Protein AF-A0A9E5A8A1-F1 (afdb_monomer)

Secondary structure (DSSP, 8-state):
-HHHHHHHHHHHHHHHHHHHHHHTSSEEEEEE--SS-SSBSSSSTT-HHHHHHHHHHHTTT-SEEEEEEE--SS----EEETTEEEEEEEEEESSS---SSGGG--HHHHHHHHHH-PPTTSEEEEETTEEESSHHHHHHHHHHHHHHTT--SPEEEEE----SSS-TTT---TTHHHHHHHHHHHH-HHHHHHHHHHHHHHHHHH-TTHHHHHHHHHHHHHHHHTTTTBGGGGGT---HHHHHHHHGGG--

Solvent-accessible surface area (backbone atoms only — not comparable to full-atom values): 13590 Å² total; per-residue (Å²): 108,72,67,56,53,52,53,52,51,52,52,51,48,54,51,51,52,28,49,58,56,44,77,74,37,71,48,38,77,53,21,33,59,44,50,48,59,85,39,36,74,32,78,41,75,87,27,73,61,30,50,52,49,37,50,59,18,53,80,68,72,28,29,26,31,38,42,27,31,49,59,70,94,70,47,37,64,52,47,72,35,97,80,25,36,40,41,32,36,20,38,42,54,77,85,52,88,70,63,62,39,76,90,67,51,56,62,69,58,54,48,47,33,70,76,72,43,78,61,88,79,38,47,34,32,30,38,64,65,44,78,28,70,43,70,68,58,43,50,49,53,52,50,49,54,33,50,77,58,62,44,61,78,44,40,37,32,32,18,40,9,43,32,72,44,78,59,44,90,80,44,65,30,50,2,45,66,58,46,47,46,50,33,30,74,76,62,33,64,69,33,20,52,54,47,48,58,51,5,70,49,33,24,80,77,71,33,90,54,39,68,59,43,71,74,38,41,72,59,40,27,53,31,49,78,70,43,68,34,28,63,79,35,58,84,79,49,84,56,69,62,62,55,52,55,62,60,62,74,75,73,128

Foldseek 3Di:
DVVVVVVVVVVCVLVVLLCVLQQQFQADQQAAQDLAAQFVVQCDAPHQSVVLQVVVCVVVVWQEAEEEFADDPDQAEWDDHPRHTYWGKHKYFPPADQDLDPVRDPVVVVVCCLVPNDDQQRIWMGTNNDIHRGPVVVVVVVVVVSVVSPTDGHHYYYYHQHHLDDQSLPGRHGRLNVQLRVCCVGRNNSSSVVSHVVSSCNCVVRPPCRVVCNVCVVVSSVCVVVCVSYPVVVVPDPDPVVVVVVVVVPDD

Structure (mmCIF, N/CA/C/O backbone):
data_AF-A0A9E5A8A1-F1
#
_entry.id   AF-A0A9E5A8A1-F1
#
loop_
_atom_site.group_PDB
_atom_site.id
_atom_site.type_symbol
_atom_site.label_atom_id
_atom_site.label_alt_id
_atom_site.label_comp_id
_atom_site.label_asym_id
_atom_site.label_entity_id
_atom_site.label_seq_id
_atom_site.pdbx_PDB_ins_code
_atom_site.Cartn_x
_atom_site.Cartn_y
_atom_site.Cartn_z
_atom_site.occupancy
_atom_site.B_iso_or_equiv
_atom_site.auth_seq_id
_atom_site.auth_comp_id
_atom_site.auth_asym_id
_atom_site.auth_atom_id
_atom_site.pdbx_PDB_model_num
ATOM 1 N N . MET A 1 1 ? -28.893 23.335 11.548 1.00 73.94 1 MET A N 1
ATOM 2 C CA . MET A 1 1 ? -28.041 23.181 12.753 1.00 73.94 1 MET A CA 1
ATOM 3 C C . MET A 1 1 ? -28.156 21.800 13.404 1.00 73.94 1 MET A C 1
ATOM 5 O O . MET A 1 1 ? -27.146 21.121 13.447 1.00 73.94 1 MET A O 1
ATOM 9 N N . LYS A 1 2 ? -29.340 21.327 13.837 1.00 84.94 2 LYS A N 1
ATOM 10 C CA . LYS A 1 2 ? -29.493 19.982 14.450 1.00 84.94 2 LYS A CA 1
ATOM 11 C C . LYS A 1 2 ? -29.025 18.830 13.547 1.00 84.94 2 LYS A C 1
ATOM 13 O O . LYS A 1 2 ? -28.250 17.996 13.986 1.00 84.94 2 LYS A O 1
ATOM 18 N N . TRP A 1 3 ? -29.425 18.840 12.275 1.00 93.12 3 TRP A N 1
ATOM 19 C CA . TRP A 1 3 ? -29.003 17.827 11.300 1.00 93.12 3 TRP A CA 1
ATOM 20 C C . TRP A 1 3 ? -27.496 17.826 11.042 1.00 93.12 3 TRP A C 1
ATOM 22 O O . TRP A 1 3 ? -26.903 16.761 10.995 1.00 93.12 3 TRP A O 1
ATOM 32 N N . LEU A 1 4 ? -26.867 19.005 10.981 1.00 94.06 4 LEU A N 1
ATOM 33 C CA . LEU A 1 4 ? -25.412 19.118 10.857 1.00 94.06 4 LEU A CA 1
ATOM 34 C C . LEU A 1 4 ? -24.698 18.460 12.046 1.00 94.06 4 LEU A C 1
ATOM 36 O O . LEU A 1 4 ? -23.769 17.692 11.841 1.00 94.06 4 LEU A O 1
ATOM 40 N N . LEU A 1 5 ? -25.157 18.716 13.276 1.00 95.31 5 LEU A N 1
ATOM 41 C CA . LEU A 1 5 ? -24.579 18.100 14.475 1.00 95.31 5 LEU A CA 1
ATOM 42 C C . LEU A 1 5 ? -24.764 16.579 14.492 1.00 95.31 5 LEU A C 1
ATOM 44 O O . LEU A 1 5 ? -23.840 15.866 14.861 1.00 95.31 5 LEU A O 1
ATOM 48 N N . ILE A 1 6 ? -25.927 16.082 14.058 1.00 95.69 6 ILE A N 1
ATOM 49 C CA . ILE A 1 6 ? -26.182 14.639 13.936 1.00 95.69 6 ILE A CA 1
ATOM 50 C C . ILE A 1 6 ? -25.230 14.018 12.907 1.00 95.69 6 ILE A C 1
ATOM 52 O O . ILE A 1 6 ? -24.580 13.021 13.205 1.00 95.69 6 ILE A O 1
ATOM 56 N N .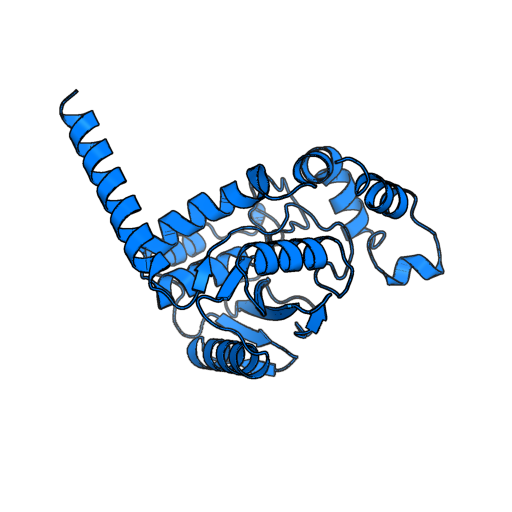 THR A 1 7 ? -25.097 14.625 11.725 1.00 95.69 7 THR A N 1
ATOM 57 C CA . THR A 1 7 ? -24.180 14.149 10.682 1.00 95.69 7 THR A CA 1
ATOM 58 C C . THR A 1 7 ? -22.731 14.144 11.164 1.00 95.69 7 THR A C 1
ATOM 60 O O . THR A 1 7 ? -22.047 13.138 11.007 1.00 95.69 7 THR A O 1
ATOM 63 N N . LEU A 1 8 ? -22.270 15.224 11.801 1.00 96.00 8 LEU A N 1
ATOM 64 C CA . LEU A 1 8 ? -20.922 15.291 12.371 1.00 96.00 8 LEU A CA 1
ATOM 65 C C . LEU A 1 8 ? -20.715 14.249 13.475 1.00 96.00 8 LEU A C 1
ATOM 67 O O . LEU A 1 8 ? -19.654 13.636 13.531 1.00 96.00 8 LEU A O 1
ATOM 71 N N . GLY A 1 9 ? -21.729 14.002 14.309 1.00 97.50 9 GLY A N 1
ATOM 72 C CA . GLY A 1 9 ? -21.695 12.952 15.325 1.00 97.50 9 GLY A CA 1
ATOM 73 C C . GLY A 1 9 ? -21.526 11.557 14.721 1.00 97.50 9 GLY A C 1
ATOM 74 O O . GLY A 1 9 ? -20.688 10.790 15.182 1.00 97.50 9 GLY A O 1
ATOM 75 N N . ILE A 1 10 ? -22.259 11.241 13.649 1.00 96.94 10 ILE A N 1
ATOM 76 C CA . ILE A 1 10 ? -22.128 9.960 12.935 1.00 96.94 10 ILE A CA 1
ATOM 77 C C . ILE A 1 10 ? -20.738 9.825 12.304 1.00 96.94 10 ILE A C 1
ATOM 79 O O . ILE A 1 10 ? -20.107 8.781 12.445 1.00 96.94 10 ILE A O 1
ATOM 83 N N . ILE A 1 11 ? -20.231 10.878 11.654 1.00 96.25 11 ILE A N 1
ATOM 84 C CA . ILE A 1 11 ? -18.883 10.875 11.067 1.00 96.25 11 ILE A CA 1
ATOM 85 C C . ILE A 1 11 ? -17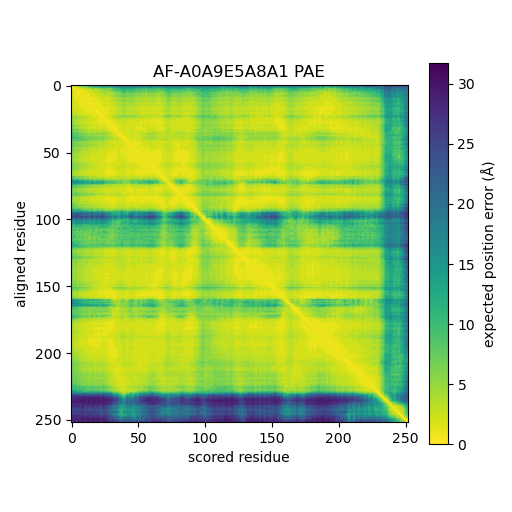.825 10.650 12.154 1.00 96.25 11 ILE A C 1
ATOM 87 O O . ILE A 1 11 ? -16.947 9.808 11.983 1.00 96.25 11 ILE A O 1
ATOM 91 N N . ALA A 1 12 ? -17.931 11.344 13.289 1.00 96.81 12 ALA A N 1
ATOM 92 C CA . ALA A 1 12 ? -17.012 11.174 14.411 1.00 96.81 12 ALA A CA 1
ATOM 93 C C . ALA A 1 12 ? -17.048 9.746 14.977 1.00 96.81 12 ALA A C 1
ATOM 95 O O . ALA A 1 12 ? -15.996 9.191 15.283 1.00 96.81 12 ALA A O 1
ATOM 96 N N . LEU A 1 13 ? -18.231 9.126 15.065 1.00 97.75 13 LEU A N 1
ATOM 97 C CA . LEU A 1 13 ? -18.370 7.727 15.478 1.00 97.75 13 LEU A CA 1
ATOM 98 C C . LEU A 1 13 ? -17.717 6.765 14.481 1.00 97.75 13 LEU A C 1
ATOM 100 O O . LEU A 1 13 ? -17.007 5.861 14.905 1.00 97.75 13 LEU A O 1
ATOM 104 N N . ILE A 1 14 ? -17.912 6.972 13.174 1.00 97.75 14 ILE A N 1
ATOM 105 C CA . ILE A 1 14 ? -17.294 6.148 12.123 1.00 97.75 14 ILE A CA 1
ATOM 106 C C . ILE A 1 14 ? -15.767 6.254 12.181 1.00 97.75 14 ILE A C 1
ATOM 108 O O . ILE A 1 14 ? -15.081 5.230 12.171 1.00 97.75 14 ILE A O 1
ATOM 112 N N . ILE A 1 15 ? -15.233 7.475 12.275 1.00 97.25 15 ILE A N 1
ATOM 113 C CA . ILE A 1 15 ? -13.787 7.716 12.359 1.00 97.25 15 ILE A CA 1
ATOM 114 C C . ILE A 1 15 ? -13.225 7.120 13.652 1.00 97.25 15 ILE A C 1
ATOM 116 O O . ILE A 1 15 ? -12.235 6.398 13.603 1.00 97.25 15 ILE A O 1
ATOM 120 N N . GLY A 1 16 ? -13.871 7.366 14.796 1.00 97.81 16 GLY A N 1
ATOM 121 C CA . GLY A 1 16 ? -13.432 6.850 16.092 1.00 97.81 16 GLY A CA 1
ATOM 122 C C . GLY A 1 16 ? -13.450 5.322 16.161 1.00 97.81 16 GLY A C 1
ATOM 123 O O . GLY A 1 16 ? -12.474 4.719 16.599 1.00 97.81 16 GLY A O 1
ATOM 124 N N . TYR A 1 17 ? -14.519 4.686 15.672 1.00 97.81 17 TYR A N 1
ATOM 125 C CA . TYR A 1 17 ? -14.606 3.228 15.558 1.00 97.81 17 TYR A CA 1
ATOM 126 C C . TYR A 1 17 ? -13.502 2.663 14.660 1.00 97.81 17 TYR A C 1
ATOM 128 O O . TYR A 1 17 ? -12.835 1.698 15.034 1.00 97.81 17 TYR A O 1
ATOM 136 N N . SER A 1 18 ? -13.280 3.283 13.498 1.00 97.94 18 SER A N 1
ATOM 137 C CA . SER A 1 18 ? -12.255 2.838 12.551 1.00 97.94 18 SER A CA 1
ATOM 138 C C . SER A 1 18 ? -10.855 2.964 13.143 1.00 97.94 18 SER A C 1
ATOM 140 O O . SER A 1 18 ? -10.083 2.016 13.057 1.00 97.94 18 SER A O 1
ATOM 142 N N . TYR A 1 19 ? -10.563 4.084 13.808 1.00 97.69 19 TYR A N 1
ATOM 143 C CA . TYR A 1 19 ? -9.295 4.309 14.498 1.00 97.69 19 TYR A CA 1
ATOM 144 C C . TYR A 1 19 ? -9.032 3.233 15.556 1.00 97.69 19 TYR A C 1
ATOM 146 O O . TYR A 1 19 ? -8.011 2.563 15.500 1.00 97.69 19 TYR A O 1
ATOM 154 N N . VAL A 1 20 ? -9.978 2.992 16.472 1.00 97.69 20 VAL A N 1
ATOM 155 C CA . VAL A 1 20 ? -9.808 1.978 17.530 1.00 97.69 20 VAL A CA 1
ATOM 156 C C . VAL A 1 20 ? -9.643 0.572 16.949 1.00 97.69 20 VAL A C 1
ATOM 158 O O . VAL A 1 20 ? -8.839 -0.206 17.459 1.00 97.69 20 VAL A O 1
ATOM 161 N N . THR A 1 21 ? -10.387 0.242 15.891 1.00 97.62 21 THR A N 1
ATOM 162 C CA . THR A 1 21 ? -10.307 -1.073 15.237 1.00 97.62 21 THR A CA 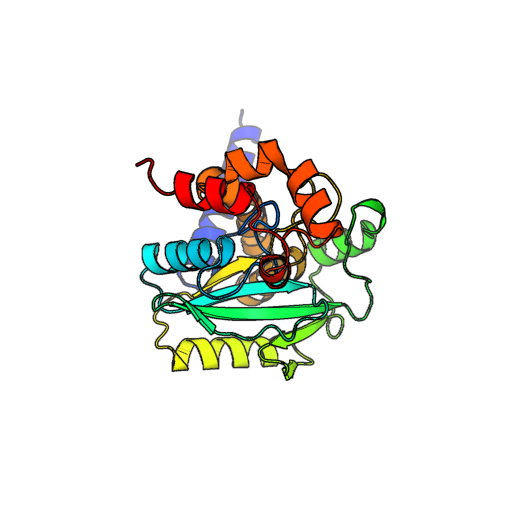1
ATOM 163 C C . THR A 1 21 ? -8.926 -1.297 14.623 1.00 97.62 21 THR A C 1
ATOM 165 O O . THR A 1 21 ? -8.318 -2.338 14.849 1.00 97.62 21 THR A O 1
ATOM 168 N N . VAL A 1 22 ? -8.406 -0.305 13.898 1.00 97.31 22 VAL A N 1
ATOM 169 C CA . VAL A 1 22 ? -7.114 -0.404 13.209 1.00 97.31 22 VAL A CA 1
ATOM 170 C C . VAL A 1 22 ? -5.931 -0.291 14.167 1.00 97.31 22 VAL A C 1
ATOM 172 O O . VAL A 1 22 ? -4.976 -1.045 14.029 1.00 97.31 22 VAL A O 1
ATOM 175 N N . SER A 1 23 ? -5.987 0.584 15.176 1.00 94.88 23 SER A N 1
ATOM 176 C CA . SER A 1 23 ? -4.892 0.752 16.147 1.00 94.88 23 SER A CA 1
ATOM 177 C C . SER A 1 23 ? -4.600 -0.498 16.985 1.00 94.88 23 SER A C 1
ATOM 179 O O . SER A 1 23 ? -3.532 -0.582 17.579 1.00 94.88 23 SER A O 1
ATOM 181 N N . ASN A 1 24 ? -5.530 -1.455 17.052 1.00 93.50 24 ASN A N 1
ATOM 182 C CA . ASN A 1 24 ? -5.338 -2.745 17.726 1.00 93.50 24 ASN A CA 1
ATOM 183 C C . ASN A 1 24 ? -5.117 -3.904 16.737 1.00 93.50 24 ASN A C 1
ATOM 185 O O . ASN A 1 24 ? -5.187 -5.072 17.118 1.00 93.50 24 ASN A O 1
ATOM 189 N N . GLY A 1 25 ? -4.926 -3.581 15.461 1.00 95.81 25 GLY A N 1
ATOM 190 C CA . GLY A 1 25 ? -4.830 -4.530 14.371 1.00 95.81 25 GLY A CA 1
ATOM 191 C C . GLY A 1 25 ? -3.404 -4.962 14.026 1.00 95.81 25 GLY A C 1
ATOM 192 O O . GLY A 1 25 ? -2.447 -4.314 14.442 1.00 95.81 25 GLY A O 1
ATOM 193 N N . PRO A 1 26 ? -3.245 -6.035 13.231 1.00 96.88 26 PRO A N 1
ATOM 194 C CA . PRO A 1 26 ? -1.935 -6.534 12.808 1.00 96.88 26 PRO A CA 1
ATOM 195 C C . PRO A 1 26 ? -1.327 -5.762 11.624 1.00 96.88 26 PRO A C 1
ATOM 197 O O . PRO A 1 26 ? -0.179 -5.998 11.266 1.00 96.88 26 PRO A O 1
ATOM 200 N N . ILE A 1 27 ? -2.082 -4.863 10.989 1.00 98.00 27 ILE A N 1
ATOM 201 C CA . ILE A 1 27 ? -1.673 -4.111 9.794 1.00 98.00 27 ILE A CA 1
ATOM 202 C C . ILE A 1 27 ? -1.863 -2.616 10.038 1.00 98.00 27 ILE A C 1
ATOM 204 O O . ILE A 1 27 ? -2.952 -2.185 10.413 1.00 98.00 27 ILE A O 1
ATOM 208 N N . GLU A 1 28 ? -0.856 -1.803 9.746 1.00 98.19 28 GLU A N 1
ATOM 209 C CA . GLU A 1 28 ? -0.973 -0.348 9.772 1.00 98.19 28 GLU A CA 1
ATOM 210 C C . GLU A 1 28 ? -1.225 0.197 8.349 1.00 98.19 28 GLU A C 1
ATOM 212 O O . GLU A 1 28 ? -0.285 0.338 7.566 1.00 98.19 28 GLU A O 1
ATOM 217 N N . PRO A 1 29 ? -2.480 0.496 7.965 1.00 98.19 29 PRO A N 1
ATOM 218 C CA . PRO A 1 29 ? -2.799 1.083 6.664 1.00 98.19 29 PRO A CA 1
ATOM 219 C C . PRO A 1 29 ? -2.252 2.504 6.528 1.00 98.19 29 PRO A C 1
ATOM 221 O O . PRO A 1 29 ? -2.745 3.428 7.179 1.00 98.19 29 PRO A O 1
ATOM 224 N N . LEU A 1 30 ? -1.277 2.691 5.639 1.00 97.75 30 LEU A N 1
ATOM 225 C CA . LEU A 1 30 ? -0.711 4.010 5.357 1.00 97.75 30 LEU A CA 1
ATOM 226 C C . LEU A 1 30 ? -1.434 4.668 4.192 1.00 97.75 30 LEU A C 1
ATOM 228 O O . LEU A 1 30 ? -2.045 5.727 4.339 1.00 97.75 30 LEU A O 1
ATOM 232 N N . GLY A 1 31 ? -1.392 4.017 3.031 1.00 96.62 31 GLY A N 1
ATOM 233 C CA . GLY A 1 31 ? -2.043 4.522 1.840 1.00 96.62 31 GLY A CA 1
ATOM 234 C C . GLY A 1 31 ? -1.263 4.308 0.556 1.00 96.62 31 GLY A C 1
ATOM 235 O O . GLY A 1 31 ? -0.550 3.321 0.382 1.00 96.62 31 GLY A O 1
ATOM 236 N N . ARG A 1 32 ? -1.417 5.259 -0.363 1.00 96.12 32 ARG A N 1
ATOM 237 C CA . ARG A 1 32 ? -0.676 5.292 -1.619 1.00 96.12 32 ARG A CA 1
ATOM 238 C C . ARG A 1 32 ? 0.778 5.665 -1.362 1.00 96.12 32 ARG A C 1
ATOM 240 O O . ARG A 1 32 ? 1.030 6.696 -0.743 1.00 96.12 32 ARG A O 1
ATOM 247 N N . LEU A 1 33 ? 1.710 4.884 -1.902 1.00 96.12 33 LEU A N 1
ATOM 248 C CA . LEU A 1 33 ? 3.142 5.168 -1.773 1.00 96.12 33 LEU A CA 1
ATOM 249 C C . LEU A 1 33 ? 3.563 6.422 -2.563 1.00 96.12 33 LEU A C 1
ATOM 251 O O . LEU A 1 33 ? 4.048 7.394 -1.990 1.00 96.12 33 LEU A O 1
ATOM 255 N N . SER A 1 34 ? 3.320 6.419 -3.874 1.00 93.00 34 SER A N 1
ATOM 256 C CA . SER A 1 34 ? 3.750 7.459 -4.820 1.00 93.00 34 SER A CA 1
ATOM 257 C C . SER A 1 34 ? 2.705 7.680 -5.927 1.00 93.00 34 SER A C 1
ATOM 259 O O . SER A 1 34 ? 1.789 6.871 -6.133 1.00 93.00 34 SER A O 1
ATOM 261 N N . PHE A 1 35 ? 2.791 8.810 -6.631 1.00 91.62 35 PHE A N 1
ATOM 262 C CA . PHE A 1 35 ? 1.889 9.167 -7.729 1.00 91.62 35 PHE A CA 1
ATOM 263 C C . PHE A 1 35 ? 2.319 8.548 -9.064 1.00 91.62 35 PHE A C 1
ATOM 265 O O . PHE A 1 35 ? 1.473 8.074 -9.828 1.00 91.62 35 PHE A O 1
ATOM 272 N N . VAL A 1 36 ? 3.621 8.549 -9.351 1.00 88.31 36 VAL A N 1
ATOM 273 C CA . VAL A 1 36 ? 4.221 8.061 -10.603 1.00 88.31 36 VAL A CA 1
ATOM 274 C C . VAL A 1 36 ? 5.562 7.387 -10.336 1.00 88.31 36 VAL A C 1
ATOM 276 O O . VAL A 1 36 ? 6.199 7.668 -9.330 1.00 88.31 36 VAL A O 1
ATOM 279 N N . LYS A 1 37 ? 6.005 6.527 -11.261 1.00 86.94 37 LYS A N 1
ATOM 280 C CA . LYS A 1 37 ? 7.321 5.888 -11.166 1.00 86.94 37 LYS A CA 1
ATOM 281 C C . LYS A 1 37 ? 8.434 6.913 -11.335 1.00 86.94 37 LYS A C 1
ATOM 283 O O . LYS A 1 37 ? 8.411 7.703 -12.281 1.00 86.94 37 LYS A O 1
ATOM 288 N N . LEU A 1 38 ? 9.445 6.817 -10.480 1.00 86.25 38 LEU A N 1
ATOM 289 C CA . LEU A 1 38 ? 10.706 7.549 -10.621 1.00 86.25 38 LEU A CA 1
ATOM 290 C C . LEU A 1 38 ? 11.840 6.667 -11.175 1.00 86.25 38 LEU A C 1
ATOM 292 O O . LEU A 1 38 ? 12.777 7.179 -11.784 1.00 86.25 38 LEU A O 1
ATOM 296 N N . ALA A 1 39 ? 11.724 5.347 -11.023 1.00 86.12 39 ALA A N 1
ATOM 297 C CA . ALA A 1 39 ? 12.624 4.331 -11.566 1.00 86.12 39 ALA A CA 1
ATOM 298 C C . ALA A 1 39 ? 11.823 3.078 -11.968 1.00 86.12 39 ALA A C 1
ATOM 300 O O . ALA A 1 39 ? 10.673 2.919 -11.560 1.00 86.12 39 ALA A O 1
ATOM 301 N N . ASN A 1 40 ? 12.394 2.199 -12.794 1.00 84.25 40 ASN A N 1
ATOM 302 C CA . ASN A 1 40 ? 11.787 0.908 -13.122 1.00 84.25 40 ASN A CA 1
ATOM 303 C C . ASN A 1 40 ? 12.838 -0.230 -13.103 1.00 84.25 40 ASN A C 1
ATOM 305 O O . ASN A 1 40 ? 13.775 -0.179 -13.906 1.00 84.25 40 ASN A O 1
ATOM 309 N N . PRO A 1 41 ? 12.690 -1.271 -12.257 1.00 86.19 41 PRO A N 1
ATOM 310 C CA . PRO A 1 41 ? 11.642 -1.431 -11.234 1.00 86.19 41 PRO A CA 1
ATOM 311 C C . PRO A 1 41 ? 11.651 -0.264 -10.235 1.00 86.19 41 PRO A C 1
ATOM 313 O O . PRO A 1 41 ? 12.669 0.382 -10.074 1.00 86.19 41 PRO A O 1
ATOM 316 N N . ASP A 1 42 ? 10.517 0.094 -9.652 1.00 86.88 42 ASP A N 1
ATOM 317 C CA . ASP A 1 42 ? 10.393 1.182 -8.666 1.00 86.88 42 ASP A CA 1
AT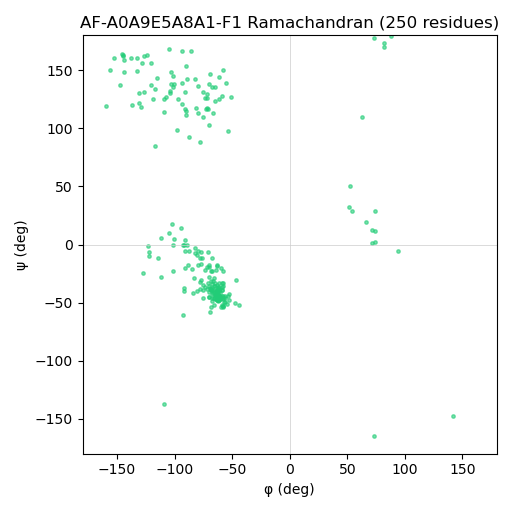OM 318 C C . ASP A 1 42 ? 10.547 0.672 -7.234 1.00 86.88 42 ASP A C 1
ATOM 320 O O . ASP A 1 42 ? 11.233 1.304 -6.434 1.00 86.88 42 ASP A O 1
ATOM 324 N N . MET A 1 43 ? 9.971 -0.495 -6.949 1.00 92.44 43 MET A N 1
ATOM 325 C CA . MET A 1 43 ? 10.234 -1.251 -5.728 1.00 92.44 43 MET A CA 1
ATOM 326 C C . MET A 1 43 ? 11.450 -2.153 -5.960 1.00 92.44 43 MET A C 1
ATOM 328 O O . MET A 1 43 ? 11.366 -3.225 -6.555 1.00 92.44 43 MET A O 1
ATOM 332 N N . TYR A 1 44 ? 12.625 -1.632 -5.620 1.00 91.06 44 TYR A N 1
ATOM 333 C CA . TYR A 1 44 ? 13.900 -2.342 -5.676 1.00 91.06 44 TYR A CA 1
ATOM 334 C C . TYR A 1 44 ? 14.884 -1.686 -4.694 1.00 91.06 44 TYR A C 1
ATOM 336 O O . TYR A 1 44 ? 14.772 -0.476 -4.479 1.00 91.06 44 TYR A O 1
ATOM 344 N N . PRO A 1 45 ? 15.852 -2.417 -4.107 1.00 91.81 45 PRO A N 1
ATOM 345 C CA . PRO A 1 45 ? 16.782 -1.836 -3.141 1.00 91.81 45 PRO A CA 1
ATOM 346 C C . PRO A 1 45 ? 17.474 -0.553 -3.631 1.00 91.81 45 PRO A C 1
ATOM 348 O O . PRO A 1 45 ? 18.086 -0.538 -4.702 1.00 91.81 45 PRO A O 1
ATOM 351 N N . GLY A 1 46 ? 17.400 0.516 -2.832 1.00 88.19 46 GLY A N 1
ATOM 352 C CA . GLY A 1 46 ? 18.017 1.816 -3.126 1.00 88.19 46 GLY A CA 1
ATOM 353 C C . GLY A 1 46 ? 17.305 2.635 -4.208 1.00 88.19 46 GLY A C 1
ATOM 354 O O . GLY A 1 46 ? 17.865 3.604 -4.731 1.00 88.19 46 GLY A O 1
ATOM 355 N N . HIS A 1 47 ? 16.097 2.232 -4.607 1.00 90.00 47 HIS A N 1
ATOM 356 C CA . HIS A 1 47 ? 15.251 3.020 -5.496 1.00 90.00 47 HIS A CA 1
ATOM 357 C C . HIS A 1 47 ? 14.335 3.964 -4.708 1.00 90.00 47 HIS A C 1
ATOM 359 O O . HIS A 1 47 ? 13.981 3.658 -3.573 1.00 90.00 47 HIS A O 1
ATOM 365 N N . PRO A 1 48 ? 13.908 5.091 -5.310 1.00 89.88 48 PRO A N 1
ATOM 366 C CA . PRO A 1 48 ? 13.196 6.158 -4.601 1.00 89.88 48 PRO A CA 1
ATOM 367 C C . PRO A 1 48 ? 11.966 5.691 -3.818 1.00 89.88 48 PRO A C 1
ATOM 369 O O . PRO A 1 48 ? 11.798 6.030 -2.650 1.00 89.88 48 PRO A O 1
ATOM 372 N N . ASP A 1 49 ? 11.111 4.897 -4.462 1.00 92.12 49 ASP A N 1
ATOM 373 C CA . ASP A 1 49 ? 9.858 4.426 -3.871 1.00 92.12 49 ASP A CA 1
ATOM 374 C C . ASP A 1 49 ? 10.135 3.385 -2.770 1.00 92.12 49 ASP A C 1
ATOM 376 O O . ASP A 1 49 ? 9.447 3.364 -1.748 1.00 92.12 49 ASP A O 1
ATOM 380 N N . SER A 1 50 ? 11.189 2.579 -2.936 1.00 94.81 50 SER A N 1
ATOM 381 C CA . SER A 1 50 ? 11.672 1.645 -1.916 1.00 94.81 50 SER A CA 1
ATOM 382 C C . SER A 1 50 ? 12.219 2.376 -0.688 1.00 94.81 50 SER A C 1
ATOM 384 O O . SER A 1 50 ? 11.749 2.133 0.419 1.00 94.81 50 SER A O 1
ATOM 386 N N . GLU A 1 51 ? 13.130 3.336 -0.876 1.00 95.31 51 GLU A N 1
ATOM 387 C CA . GLU A 1 51 ? 13.692 4.167 0.201 1.00 95.31 51 GLU A CA 1
ATOM 388 C C . GLU A 1 51 ? 12.591 4.942 0.945 1.00 95.31 51 GLU A C 1
ATOM 390 O O . GLU A 1 51 ? 12.629 5.079 2.170 1.00 95.31 51 GLU A O 1
ATOM 395 N N . LEU A 1 52 ? 11.564 5.411 0.225 1.00 95.62 52 LEU A N 1
ATOM 396 C CA . LEU A 1 52 ? 10.403 6.056 0.832 1.00 95.62 52 LEU A CA 1
ATOM 397 C C . LEU A 1 52 ? 9.618 5.093 1.734 1.00 95.62 52 LEU A C 1
ATOM 399 O O . LEU A 1 52 ? 9.223 5.469 2.839 1.00 95.62 52 LEU A O 1
ATOM 403 N N . LEU A 1 53 ? 9.407 3.850 1.293 1.00 97.62 53 LEU A N 1
ATOM 404 C CA . LEU A 1 53 ? 8.731 2.837 2.100 1.00 97.62 53 LEU A CA 1
ATOM 405 C C . LEU A 1 53 ? 9.570 2.405 3.311 1.00 97.62 53 LEU A C 1
ATOM 407 O O . LEU A 1 53 ? 9.014 2.247 4.399 1.00 97.62 53 LEU A O 1
ATOM 411 N N . VAL A 1 54 ? 10.893 2.281 3.152 1.00 98.12 54 VAL A N 1
ATOM 412 C CA . VAL A 1 54 ? 11.835 2.061 4.263 1.00 98.12 54 VAL A CA 1
ATOM 413 C C . VAL A 1 54 ? 11.659 3.154 5.312 1.00 98.12 54 VAL A C 1
ATOM 415 O O . VAL A 1 54 ? 11.401 2.845 6.473 1.00 98.12 54 VAL A O 1
ATOM 418 N N . LYS A 1 55 ? 11.686 4.428 4.902 1.00 97.81 55 LYS A N 1
ATOM 419 C CA . LYS A 1 55 ? 11.490 5.561 5.813 1.00 97.81 55 LYS A CA 1
ATOM 420 C C . LYS A 1 55 ? 10.162 5.468 6.567 1.00 97.81 55 LYS A C 1
ATOM 422 O O . LYS A 1 55 ? 10.127 5.675 7.778 1.00 97.81 55 LYS A O 1
ATOM 427 N N . TYR A 1 56 ? 9.068 5.124 5.884 1.00 98.06 56 TYR A N 1
ATOM 428 C CA . TYR A 1 56 ? 7.773 4.951 6.547 1.00 98.06 56 TYR A CA 1
ATOM 429 C C . TYR A 1 56 ? 7.774 3.823 7.578 1.00 98.06 56 TYR A C 1
ATOM 431 O O . TYR A 1 56 ? 7.122 3.964 8.616 1.00 98.06 56 TYR A O 1
ATOM 439 N N . ALA A 1 57 ? 8.482 2.726 7.311 1.00 98.25 57 ALA A N 1
ATOM 440 C CA . ALA A 1 57 ? 8.639 1.634 8.262 1.00 98.25 57 ALA A CA 1
ATOM 441 C C . ALA A 1 57 ? 9.466 2.070 9.481 1.00 98.25 57 ALA A C 1
ATOM 443 O O . ALA A 1 57 ? 9.046 1.853 10.618 1.00 98.25 57 ALA A O 1
ATOM 444 N N . GLU A 1 58 ? 10.591 2.750 9.260 1.00 97.81 58 GLU A N 1
ATOM 445 C CA . GLU A 1 58 ? 11.482 3.235 10.320 1.00 97.81 58 GLU A CA 1
ATOM 446 C C . GLU A 1 58 ? 10.803 4.249 11.246 1.00 97.81 58 GLU A C 1
ATOM 448 O O . GLU A 1 58 ? 10.913 4.132 12.467 1.00 97.81 58 GLU A O 1
ATOM 453 N N . GLU A 1 59 ? 10.032 5.194 10.695 1.00 96.94 59 GLU A N 1
ATOM 454 C CA . GLU A 1 59 ? 9.237 6.166 11.466 1.00 96.94 59 GLU A CA 1
ATOM 455 C C . GLU A 1 59 ? 8.236 5.496 12.424 1.00 96.94 59 GLU A C 1
ATOM 457 O O . GLU A 1 59 ? 7.819 6.097 13.416 1.00 96.94 59 GLU A O 1
ATOM 462 N N . ARG A 1 60 ? 7.864 4.243 12.141 1.00 96.56 60 ARG A N 1
ATOM 463 C CA . ARG A 1 60 ? 6.952 3.412 12.9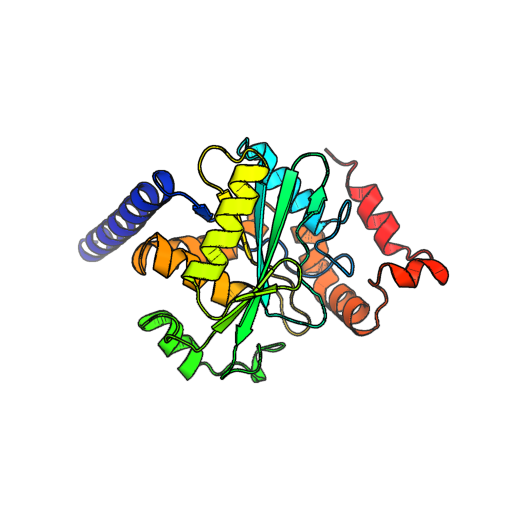42 1.00 96.56 60 ARG A CA 1
ATOM 464 C C . ARG A 1 60 ? 7.675 2.392 13.813 1.00 96.56 60 ARG A C 1
ATOM 466 O O . ARG A 1 60 ? 7.028 1.637 14.532 1.00 96.56 60 ARG A O 1
ATOM 473 N N . GLY A 1 61 ? 9.006 2.348 13.755 1.00 97.06 61 GLY A N 1
ATOM 474 C CA . GLY A 1 61 ? 9.804 1.319 14.418 1.00 97.06 61 GLY A CA 1
ATOM 475 C C . GLY A 1 61 ? 9.594 -0.085 13.839 1.00 97.06 61 GLY A C 1
ATOM 476 O O . GLY A 1 61 ? 9.912 -1.066 14.506 1.00 97.06 61 GLY A O 1
ATOM 477 N N . SER A 1 62 ? 9.065 -0.187 12.619 1.00 98.06 62 SER A N 1
ATOM 478 C CA . SER A 1 62 ? 8.757 -1.450 11.955 1.00 98.06 62 SER A CA 1
ATOM 479 C C . SER A 1 62 ? 9.997 -2.053 11.292 1.00 98.06 62 SER A C 1
ATOM 481 O O . SER A 1 62 ? 10.824 -1.333 10.730 1.00 98.06 62 SER A O 1
ATOM 483 N N . LYS A 1 63 ? 10.134 -3.384 11.340 1.00 98.38 63 LYS A N 1
ATOM 484 C CA . LYS A 1 63 ? 11.227 -4.121 10.670 1.00 98.38 63 LYS A CA 1
ATOM 485 C C . LYS A 1 63 ? 10.873 -4.554 9.260 1.00 98.38 63 LYS A C 1
ATOM 487 O O . LYS A 1 63 ? 11.768 -4.795 8.454 1.00 98.38 63 LYS A O 1
ATOM 492 N N . CYS A 1 64 ? 9.583 -4.608 8.966 1.00 98.75 64 CYS A N 1
ATOM 493 C CA . CYS A 1 64 ? 9.049 -4.953 7.668 1.00 98.75 64 CYS A CA 1
ATOM 494 C C . CYS A 1 64 ? 8.082 -3.874 7.174 1.00 98.75 64 CYS A C 1
ATOM 496 O O . CYS A 1 64 ? 7.553 -3.083 7.960 1.00 98.75 64 CYS A O 1
ATOM 498 N N . ALA A 1 65 ? 7.811 -3.872 5.874 1.00 98.69 65 ALA A N 1
ATOM 499 C CA . ALA A 1 65 ? 6.686 -3.161 5.281 1.00 98.69 65 ALA A CA 1
ATOM 500 C C . ALA A 1 65 ? 6.114 -3.965 4.115 1.00 98.69 65 ALA A C 1
ATOM 502 O O . ALA A 1 65 ? 6.845 -4.668 3.425 1.00 98.69 65 ALA A O 1
ATOM 503 N N . LEU A 1 66 ? 4.809 -3.852 3.894 1.00 98.75 66 LEU A N 1
ATOM 504 C CA . LEU A 1 66 ? 4.081 -4.528 2.829 1.00 98.75 66 LEU A CA 1
ATOM 505 C C . LEU A 1 66 ? 3.694 -3.528 1.742 1.00 98.75 66 LEU A C 1
ATOM 507 O O . LEU A 1 66 ? 3.031 -2.523 2.013 1.00 98.75 66 LEU A O 1
ATOM 511 N N . VAL A 1 67 ? 4.047 -3.844 0.499 1.00 98.25 67 VAL A N 1
ATOM 512 C CA . VAL A 1 67 ? 3.569 -3.139 -0.690 1.00 98.25 67 VAL A CA 1
ATOM 513 C C . VAL A 1 67 ? 2.761 -4.085 -1.570 1.00 98.25 67 VAL A C 1
ATOM 515 O O . VAL A 1 67 ? 3.146 -5.227 -1.830 1.00 98.25 67 VAL A O 1
ATOM 518 N N . VAL A 1 68 ? 1.602 -3.605 -2.022 1.00 97.38 68 VAL A N 1
ATOM 519 C CA . VAL A 1 68 ? 0.693 -4.385 -2.869 1.00 97.38 68 VAL A CA 1
ATOM 520 C C . VAL A 1 68 ? 0.538 -3.797 -4.265 1.00 97.38 68 VAL A C 1
ATOM 522 O O . VAL A 1 68 ? 0.484 -2.579 -4.428 1.00 97.38 68 VAL A O 1
ATOM 525 N N . HIS A 1 69 ? 0.416 -4.659 -5.273 1.00 92.81 69 HIS A N 1
ATOM 526 C CA . HIS A 1 69 ? 0.445 -4.314 -6.697 1.00 92.81 69 HIS A CA 1
ATOM 527 C C . HIS A 1 69 ? -0.623 -5.071 -7.485 1.00 92.81 69 HIS A C 1
ATOM 529 O O . HIS A 1 69 ? -1.040 -6.147 -7.079 1.00 92.81 69 HIS A O 1
ATOM 535 N N . PHE A 1 70 ? -0.986 -4.586 -8.672 1.00 89.12 70 PHE A N 1
ATOM 536 C CA . PHE A 1 70 ? -1.529 -5.469 -9.709 1.00 89.12 70 PHE A CA 1
ATOM 537 C C . PHE A 1 70 ? -0.374 -6.199 -10.402 1.00 89.12 70 PHE A C 1
ATOM 539 O O . PHE A 1 70 ? 0.636 -5.572 -10.737 1.00 89.12 70 PHE A O 1
ATOM 546 N N . THR A 1 71 ? -0.522 -7.501 -10.641 1.00 83.69 71 THR A N 1
ATOM 547 C CA . THR A 1 71 ? 0.510 -8.324 -11.277 1.00 83.69 71 THR A CA 1
ATOM 548 C C . THR A 1 71 ? 0.775 -7.891 -12.726 1.00 83.69 71 THR A C 1
ATOM 550 O O . THR A 1 71 ? -0.116 -7.866 -13.570 1.00 83.69 71 THR A O 1
ATOM 553 N N . GLY A 1 72 ? 2.032 -7.565 -13.019 1.00 79.38 72 GLY A N 1
ATOM 554 C CA . GLY A 1 72 ? 2.597 -7.340 -14.343 1.00 79.38 72 GLY A CA 1
ATOM 555 C C . GLY A 1 72 ? 3.549 -8.477 -14.716 1.00 79.38 72 GLY A C 1
ATOM 556 O O . GLY A 1 72 ? 3.266 -9.642 -14.470 1.00 79.38 72 GLY A O 1
ATOM 557 N N . SER A 1 73 ? 4.701 -8.148 -15.301 1.00 72.69 73 SER A N 1
ATOM 558 C CA . SER A 1 73 ? 5.705 -9.137 -15.734 1.00 72.69 73 SER A CA 1
ATOM 559 C C . SER A 1 73 ? 6.774 -9.473 -14.682 1.00 72.69 73 SER A C 1
ATOM 561 O O . SER A 1 73 ? 7.728 -10.178 -15.004 1.00 72.69 73 SER A O 1
ATOM 563 N N . SER A 1 74 ? 6.674 -8.919 -13.468 1.00 81.12 74 SER A N 1
ATOM 564 C CA . SER A 1 74 ? 7.606 -9.186 -12.362 1.00 81.12 74 SER A CA 1
ATOM 565 C C . SER A 1 74 ? 7.189 -10.432 -11.577 1.00 81.12 74 SER A C 1
ATOM 567 O O . SER A 1 74 ? 6.070 -10.918 -11.716 1.00 81.12 74 SER A O 1
ATOM 569 N N . ASN A 1 75 ? 8.090 -10.929 -10.735 1.00 87.38 75 ASN A N 1
ATOM 570 C CA . ASN A 1 75 ? 7.826 -12.006 -9.786 1.00 87.38 75 ASN A CA 1
ATOM 571 C C . ASN A 1 75 ? 7.592 -11.515 -8.348 1.00 87.38 75 ASN A C 1
ATOM 573 O O . ASN A 1 75 ? 7.430 -12.360 -7.475 1.00 87.38 75 ASN A O 1
ATOM 577 N N . TYR A 1 76 ? 7.554 -10.195 -8.113 1.00 91.06 76 TYR A N 1
ATOM 578 C CA . TYR A 1 76 ? 7.216 -9.600 -6.808 1.00 91.06 76 TYR A CA 1
ATOM 579 C C . TYR A 1 76 ? 8.067 -10.176 -5.678 1.00 91.06 76 TYR A C 1
ATOM 581 O O . TYR A 1 76 ? 7.555 -10.706 -4.696 1.00 91.06 76 TYR A O 1
ATOM 589 N N . ARG A 1 77 ? 9.386 -10.174 -5.891 1.00 94.12 77 ARG A N 1
ATOM 590 C CA . ARG A 1 77 ? 10.343 -10.656 -4.898 1.00 94.12 77 ARG A CA 1
ATOM 591 C C . ARG A 1 77 ? 10.425 -9.673 -3.747 1.00 94.12 77 ARG A C 1
ATOM 593 O O . ARG A 1 77 ? 10.743 -8.512 -3.973 1.00 94.12 77 ARG A O 1
ATOM 600 N N . SER A 1 78 ? 10.221 -10.179 -2.547 1.00 97.56 78 SER A N 1
ATOM 601 C CA . SER A 1 78 ? 10.498 -9.495 -1.298 1.00 97.56 78 SER A CA 1
ATOM 602 C C . SER A 1 78 ? 12.014 -9.343 -1.117 1.00 97.56 78 SER A C 1
ATOM 604 O O . SER A 1 78 ? 12.810 -10.174 -1.574 1.00 97.56 78 SER A O 1
ATOM 606 N N . TYR A 1 79 ? 12.450 -8.256 -0.488 1.00 97.94 79 TYR A N 1
ATOM 607 C CA . TYR A 1 79 ? 13.870 -7.921 -0.377 1.00 97.94 79 TYR A CA 1
ATOM 608 C C . TYR A 1 79 ? 14.172 -7.090 0.869 1.00 97.94 79 TYR A C 1
ATOM 610 O O . TYR A 1 79 ? 13.301 -6.443 1.435 1.00 97.94 79 TYR A O 1
ATOM 618 N N . ASN A 1 80 ? 15.438 -7.072 1.291 1.00 97.56 80 ASN A N 1
ATOM 619 C CA . ASN A 1 80 ? 15.896 -6.133 2.313 1.00 97.56 80 ASN A CA 1
ATOM 620 C C . ASN A 1 80 ? 16.408 -4.846 1.657 1.00 97.56 80 ASN A C 1
ATOM 622 O O . ASN A 1 80 ? 17.228 -4.911 0.739 1.00 97.56 80 ASN A O 1
ATOM 626 N N . ASP A 1 81 ? 15.956 -3.700 2.152 1.00 96.75 81 ASP A N 1
ATOM 627 C CA . ASP A 1 81 ? 16.482 -2.389 1.794 1.00 96.75 81 ASP A CA 1
ATOM 628 C C . ASP A 1 81 ? 16.806 -1.613 3.065 1.00 96.75 81 ASP A C 1
ATOM 630 O O . ASP A 1 81 ? 15.949 -1.371 3.915 1.00 96.75 81 ASP A O 1
ATOM 634 N N . SER A 1 82 ? 18.088 -1.281 3.213 1.00 94.75 82 SER A N 1
ATOM 635 C CA . SER A 1 82 ? 18.604 -0.463 4.312 1.00 94.75 82 SER A CA 1
ATOM 636 C C . SER A 1 82 ? 18.192 -0.950 5.713 1.00 94.75 82 SER A C 1
ATOM 638 O O . SER A 1 82 ? 18.068 -0.166 6.645 1.00 94.75 82 SER A O 1
ATOM 640 N N . GLY A 1 83 ? 18.028 -2.267 5.889 1.00 95.69 83 GLY A N 1
ATOM 641 C CA . GLY A 1 83 ? 17.684 -2.883 7.173 1.00 95.69 83 GLY A CA 1
ATOM 642 C C . GLY A 1 83 ? 16.189 -3.112 7.409 1.00 95.69 83 GLY A C 1
ATOM 643 O O . GLY A 1 83 ? 15.854 -3.789 8.381 1.00 95.69 83 GLY A O 1
ATOM 644 N N . VAL A 1 84 ? 15.311 -2.649 6.515 1.00 98.44 84 VAL A N 1
ATOM 645 C CA . VAL A 1 84 ? 13.876 -2.973 6.509 1.00 98.44 84 VAL A CA 1
ATOM 646 C C . VAL A 1 84 ? 13.602 -4.041 5.452 1.00 98.44 84 VAL A C 1
ATOM 648 O O . VAL A 1 84 ? 14.115 -3.976 4.336 1.00 98.44 84 VAL A O 1
ATOM 651 N N . TYR A 1 85 ? 12.802 -5.048 5.796 1.00 98.62 85 TYR A N 1
ATOM 652 C CA . TYR A 1 85 ? 12.370 -6.070 4.847 1.00 98.62 85 TYR A CA 1
ATOM 653 C C . TYR A 1 85 ? 11.067 -5.661 4.147 1.00 98.62 85 TYR A C 1
ATOM 655 O O . TYR A 1 85 ? 10.016 -5.519 4.769 1.00 98.62 85 TYR A O 1
ATOM 663 N N . ILE A 1 86 ? 11.142 -5.441 2.840 1.00 98.69 86 ILE A N 1
ATOM 664 C CA . ILE A 1 86 ? 10.017 -5.059 1.994 1.00 98.69 86 ILE A CA 1
ATOM 665 C C . ILE A 1 86 ? 9.383 -6.331 1.439 1.00 98.69 86 ILE A C 1
ATOM 667 O O . ILE A 1 86 ? 10.018 -7.077 0.695 1.00 98.69 86 ILE A O 1
ATOM 671 N N . ILE A 1 87 ? 8.130 -6.565 1.814 1.00 98.75 87 ILE A N 1
ATOM 672 C CA . ILE A 1 87 ? 7.309 -7.679 1.350 1.00 98.75 87 ILE A CA 1
ATOM 673 C C . ILE A 1 87 ? 6.500 -7.191 0.151 1.00 98.75 87 ILE A C 1
ATOM 675 O O . ILE A 1 87 ? 5.720 -6.242 0.272 1.00 98.75 87 ILE A O 1
ATOM 679 N N . GLU A 1 88 ? 6.670 -7.840 -1.000 1.00 97.94 88 GLU A N 1
ATOM 680 C CA . GLU A 1 88 ? 5.915 -7.520 -2.213 1.00 97.94 88 GLU A CA 1
ATOM 681 C C . GLU A 1 88 ? 4.813 -8.544 -2.480 1.00 97.94 88 GLU A C 1
ATOM 683 O O . GLU A 1 88 ? 5.054 -9.752 -2.507 1.00 97.94 88 GLU A O 1
ATOM 688 N N . VAL A 1 89 ? 3.600 -8.058 -2.756 1.00 97.88 89 VAL A N 1
ATOM 689 C CA . VAL A 1 89 ? 2.487 -8.903 -3.210 1.00 97.88 89 VAL A CA 1
ATOM 690 C C . VAL A 1 89 ? 1.815 -8.299 -4.439 1.00 97.88 89 VAL A C 1
ATOM 692 O O . VAL A 1 89 ? 1.266 -7.200 -4.397 1.00 97.88 89 VAL A O 1
ATOM 695 N N . GLY A 1 90 ? 1.784 -9.043 -5.539 1.00 94.88 90 GLY A N 1
ATOM 696 C CA . GLY A 1 90 ? 0.933 -8.757 -6.692 1.00 94.88 90 GLY A CA 1
ATOM 697 C C . GLY A 1 90 ? -0.391 -9.519 -6.613 1.00 94.88 90 GLY A C 1
ATOM 698 O O . GLY A 1 90 ? -0.384 -10.695 -6.270 1.00 94.88 90 GLY A O 1
ATOM 699 N N . PHE A 1 91 ? -1.528 -8.909 -6.957 1.00 92.62 91 PHE A N 1
ATOM 700 C CA . PHE A 1 91 ? -2.762 -9.656 -7.234 1.00 92.62 91 PHE A CA 1
ATOM 701 C C . PHE A 1 91 ? -3.007 -9.798 -8.736 1.00 92.62 91 PHE A C 1
ATOM 703 O O . PHE A 1 91 ? -2.757 -8.889 -9.529 1.00 92.62 91 PHE A O 1
ATOM 710 N N . ILE A 1 92 ? -3.564 -10.943 -9.107 1.00 90.56 92 ILE A N 1
ATOM 711 C CA . ILE A 1 92 ? -3.981 -11.301 -10.456 1.00 90.56 92 ILE A CA 1
ATOM 712 C C . ILE A 1 92 ? -5.506 -11.308 -10.459 1.00 90.56 92 ILE A C 1
ATOM 714 O O . ILE A 1 92 ? -6.122 -12.154 -9.811 1.00 90.56 92 ILE A O 1
ATOM 718 N N . ASP A 1 93 ? -6.124 -10.391 -11.200 1.00 86.94 93 ASP A N 1
ATOM 719 C CA . ASP A 1 93 ? -7.569 -10.432 -11.431 1.00 86.94 93 ASP A CA 1
ATOM 720 C C . ASP A 1 93 ? -7.883 -11.450 -12.533 1.00 86.94 93 ASP A C 1
ATOM 722 O O . ASP A 1 93 ? -7.507 -11.266 -13.686 1.00 86.94 93 ASP A O 1
ATOM 726 N N . THR A 1 94 ? -8.553 -12.550 -12.188 1.00 83.94 94 THR A N 1
ATOM 727 C CA . THR A 1 94 ? -8.898 -13.607 -13.158 1.00 83.94 94 THR A CA 1
ATOM 728 C C . THR A 1 94 ? -10.101 -13.250 -14.032 1.00 83.94 94 THR A C 1
ATOM 730 O O . THR A 1 94 ? -10.373 -13.939 -15.015 1.00 83.94 94 THR A O 1
ATOM 733 N N . GLN A 1 95 ? -10.834 -12.189 -13.680 1.00 75.94 95 GLN A N 1
ATOM 734 C CA . GLN A 1 95 ? -12.065 -11.766 -14.359 1.00 75.94 95 GLN A CA 1
ATOM 735 C C . GLN A 1 95 ? -11.993 -10.327 -14.889 1.00 75.94 95 GLN A C 1
ATOM 737 O O . GLN A 1 95 ? -12.871 -9.900 -15.639 1.00 75.94 95 GLN A O 1
ATOM 742 N N . GLY A 1 96 ? -10.954 -9.583 -14.515 1.00 66.62 96 GLY A N 1
ATOM 743 C CA . GLY A 1 96 ? -10.673 -8.229 -14.974 1.00 66.62 96 GLY A CA 1
ATOM 744 C C . GLY A 1 96 ? -9.285 -8.118 -15.601 1.00 66.62 96 GLY A C 1
ATOM 745 O O . GLY A 1 96 ? -8.423 -8.963 -15.406 1.00 66.62 96 GLY A O 1
ATOM 746 N N . ASN A 1 97 ? -9.056 -7.049 -16.362 1.00 60.62 97 ASN A N 1
ATOM 747 C CA . ASN A 1 97 ? -7.805 -6.875 -17.111 1.00 60.62 97 ASN A CA 1
ATOM 748 C C . ASN A 1 97 ? -6.718 -6.090 -16.359 1.00 60.62 97 ASN A C 1
ATOM 750 O O . ASN A 1 97 ? -5.652 -5.881 -16.927 1.00 60.62 97 ASN A O 1
ATOM 754 N N . GLY A 1 98 ? -6.980 -5.633 -15.127 1.00 58.12 98 GLY A N 1
ATOM 755 C CA . GLY A 1 98 ? -6.151 -4.627 -14.454 1.00 58.12 98 GLY A CA 1
ATOM 756 C C . GLY A 1 98 ? -6.173 -3.307 -15.219 1.00 58.12 98 GLY A C 1
ATOM 757 O O . GLY A 1 98 ? -5.660 -3.194 -16.328 1.00 58.12 98 GLY A O 1
ATOM 758 N N . SER A 1 99 ? -6.816 -2.280 -14.671 1.00 52.97 99 SER A N 1
ATOM 759 C CA . SER A 1 99 ? -7.001 -1.047 -15.440 1.00 52.97 99 SER A CA 1
ATOM 760 C C . SER A 1 99 ? -5.696 -0.255 -15.520 1.00 52.97 99 SER A C 1
ATOM 762 O O . SER A 1 99 ? -5.266 0.330 -14.529 1.00 52.97 99 SER A O 1
ATOM 764 N N . ILE A 1 100 ? -5.082 -0.205 -16.706 1.00 56.25 100 ILE A N 1
ATOM 765 C CA . ILE A 1 100 ? -3.942 0.689 -16.984 1.00 56.25 100 ILE A CA 1
ATOM 766 C C . ILE A 1 100 ? -4.389 2.128 -17.270 1.00 56.25 100 ILE A C 1
ATOM 768 O O . ILE A 1 100 ? -3.568 3.039 -17.191 1.00 56.25 100 ILE A O 1
ATOM 772 N N . ASN A 1 101 ? -5.673 2.326 -17.591 1.00 61.56 101 ASN A N 1
ATOM 773 C CA . ASN A 1 101 ? -6.296 3.629 -17.807 1.00 61.56 101 ASN A CA 1
ATOM 774 C C . ASN A 1 101 ? -7.760 3.650 -17.327 1.00 61.56 101 ASN A C 1
ATOM 776 O O . ASN A 1 101 ? -8.379 2.602 -17.123 1.00 61.56 101 ASN A O 1
ATOM 780 N N . ILE A 1 102 ? -8.332 4.842 -17.163 1.00 66.06 102 ILE A N 1
ATOM 781 C CA . ILE A 1 102 ? -9.696 5.076 -16.672 1.00 66.06 102 ILE A CA 1
ATOM 782 C C . ILE A 1 102 ? -10.764 4.552 -17.638 1.00 66.06 102 ILE A C 1
ATOM 784 O O . ILE A 1 102 ? -11.841 4.142 -17.216 1.00 66.06 102 ILE A O 1
ATOM 788 N N . SER A 1 103 ? -10.461 4.525 -18.939 1.00 66.19 103 SER A N 1
ATOM 789 C CA . SER A 1 103 ? -11.395 4.063 -19.973 1.00 66.19 103 SER A CA 1
ATOM 790 C C . SER A 1 103 ? -11.623 2.548 -19.968 1.00 66.19 103 SER A C 1
ATOM 792 O O . SER A 1 103 ? -12.634 2.081 -20.485 1.00 66.19 103 SER A O 1
ATOM 794 N N . GLN A 1 104 ? -10.712 1.786 -19.359 1.00 68.81 104 GLN A N 1
ATOM 795 C CA . GLN A 1 104 ? -10.832 0.341 -19.156 1.00 68.81 104 GLN A CA 1
ATOM 796 C C . GLN A 1 104 ? -11.490 -0.022 -17.817 1.00 68.81 104 GLN A C 1
ATOM 798 O O . GLN A 1 104 ? -11.773 -1.198 -17.578 1.00 68.81 104 GLN A O 1
ATOM 803 N N . VAL A 1 105 ? -11.769 0.965 -16.955 1.00 71.94 105 VAL A N 1
ATOM 804 C CA . VAL A 1 105 ? -12.387 0.719 -15.650 1.00 71.94 105 VAL A CA 1
ATOM 805 C C . VAL A 1 105 ? -13.843 0.322 -15.855 1.00 71.94 105 VAL A C 1
ATOM 807 O O . VAL A 1 105 ? -14.679 1.110 -16.301 1.00 71.94 105 VAL A O 1
ATOM 810 N N . ASN A 1 106 ? -14.180 -0.901 -15.455 1.00 76.25 106 ASN A N 1
ATOM 811 C CA . ASN A 1 106 ? -15.569 -1.306 -15.316 1.00 76.25 106 ASN A CA 1
ATOM 812 C C . ASN A 1 106 ? -16.137 -0.736 -14.009 1.00 76.25 106 ASN A C 1
ATOM 814 O O . ASN A 1 106 ? -16.115 -1.388 -12.969 1.00 76.25 106 ASN A O 1
ATOM 818 N N . PHE A 1 107 ? -16.668 0.487 -14.067 1.00 76.00 107 PHE A N 1
ATOM 819 C CA . PHE A 1 107 ? -17.190 1.193 -12.891 1.00 76.00 107 PHE A CA 1
ATOM 820 C C . PHE A 1 107 ? -18.301 0.441 -12.157 1.00 76.00 107 PHE A C 1
ATOM 822 O O . PHE A 1 107 ? -18.399 0.545 -10.938 1.00 76.00 107 PHE A O 1
ATOM 829 N N . LEU A 1 108 ? -19.138 -0.317 -12.873 1.00 80.75 108 LEU A N 1
ATOM 830 C CA . LEU A 1 108 ? -20.199 -1.095 -12.238 1.00 80.75 108 LEU A CA 1
ATOM 831 C C . LEU A 1 108 ? -19.618 -2.262 -11.438 1.00 80.75 108 LEU A C 1
ATOM 833 O O . LEU A 1 108 ? -20.083 -2.545 -10.337 1.00 80.75 108 LEU A O 1
ATOM 837 N N . ASP A 1 109 ? -18.607 -2.930 -11.983 1.00 78.44 109 ASP A N 1
ATOM 838 C CA . ASP A 1 109 ? -17.874 -3.972 -11.276 1.00 78.44 109 ASP A CA 1
ATOM 839 C C . ASP A 1 109 ? -17.095 -3.402 -10.080 1.00 78.44 109 ASP A C 1
ATOM 841 O O . ASP A 1 109 ? -17.239 -3.901 -8.967 1.00 78.44 109 ASP A O 1
ATOM 845 N N . SER A 1 110 ? -16.384 -2.284 -10.256 1.00 76.94 110 SER A N 1
ATOM 846 C CA . SER A 1 110 ? -15.701 -1.592 -9.156 1.00 76.94 110 SER A CA 1
ATOM 847 C C . SER A 1 110 ? -16.669 -1.157 -8.054 1.00 76.94 110 SER A C 1
ATOM 849 O O . SER A 1 110 ? -16.354 -1.289 -6.876 1.00 76.94 110 SER A O 1
ATOM 851 N N . LEU A 1 111 ? -17.870 -0.690 -8.415 1.00 78.12 111 LEU A N 1
ATOM 852 C CA . LEU A 1 111 ? -18.915 -0.350 -7.451 1.00 78.12 111 LEU A CA 1
ATOM 853 C C . LEU A 1 111 ? -19.413 -1.589 -6.699 1.00 78.12 111 LEU A C 1
ATOM 855 O O . LEU A 1 111 ? -19.617 -1.518 -5.491 1.00 78.12 111 LEU A O 1
ATOM 859 N N . LYS A 1 112 ? -19.592 -2.729 -7.378 1.00 82.88 112 LYS A N 1
ATOM 860 C CA . LYS A 1 112 ? -19.961 -3.989 -6.715 1.00 82.88 112 LYS A CA 1
ATOM 861 C C . LYS A 1 112 ? -18.880 -4.437 -5.738 1.00 82.88 112 LYS A C 1
ATOM 863 O O . LYS A 1 112 ? -19.219 -4.782 -4.613 1.00 82.88 112 LYS A O 1
ATOM 868 N N . VAL A 1 113 ? -17.611 -4.378 -6.140 1.00 81.19 113 VAL A N 1
ATOM 869 C CA . VAL A 1 113 ? -16.480 -4.708 -5.262 1.00 81.19 113 VAL A CA 1
ATOM 870 C C . VAL A 1 113 ? -16.416 -3.758 -4.070 1.00 81.19 113 VAL A C 1
ATOM 872 O O . VAL A 1 113 ? -16.226 -4.204 -2.944 1.00 81.19 113 VAL A O 1
ATOM 875 N N . ALA A 1 114 ? -16.633 -2.459 -4.280 1.00 80.19 114 ALA A N 1
ATOM 876 C CA . ALA A 1 114 ? -16.676 -1.497 -3.185 1.00 80.19 114 ALA A CA 1
ATOM 877 C C . ALA A 1 114 ? -17.813 -1.817 -2.200 1.00 80.19 114 ALA A C 1
ATOM 879 O O . ALA A 1 114 ? -17.609 -1.824 -0.989 1.00 80.19 114 ALA A O 1
ATOM 880 N N . LEU A 1 115 ? -19.019 -2.096 -2.696 1.00 81.06 115 LEU A N 1
ATOM 881 C CA . LEU A 1 115 ? -20.190 -2.324 -1.846 1.00 81.06 115 LEU A CA 1
ATOM 882 C C . LEU A 1 115 ? -20.195 -3.689 -1.150 1.00 81.06 115 LEU A C 1
ATOM 884 O O . LEU A 1 115 ? -20.694 -3.784 -0.030 1.00 81.06 115 LEU A O 1
ATOM 888 N N . PHE A 1 116 ? -19.684 -4.732 -1.805 1.00 83.50 116 PHE A N 1
ATOM 889 C CA . PHE A 1 116 ? -19.860 -6.124 -1.374 1.00 83.50 116 PHE A CA 1
ATOM 890 C C . PHE A 1 116 ? -18.550 -6.880 -1.136 1.00 83.50 116 PHE A C 1
ATOM 892 O O . PHE A 1 116 ? -18.591 -8.040 -0.736 1.00 83.50 116 PHE A O 1
ATOM 899 N N . GLY A 1 117 ? -17.401 -6.240 -1.350 1.00 79.75 117 GLY A N 1
ATOM 900 C CA . GLY A 1 117 ? -16.096 -6.890 -1.309 1.00 79.75 117 GLY A CA 1
ATOM 901 C C . GLY A 1 117 ? -15.750 -7.619 -2.610 1.00 79.75 117 GLY A C 1
ATOM 902 O O . GLY A 1 117 ? -16.545 -7.715 -3.548 1.00 79.75 117 GLY A O 1
ATOM 903 N N . VAL A 1 118 ? -14.515 -8.112 -2.676 1.00 83.19 118 VAL A N 1
ATOM 904 C CA . VAL A 1 118 ? -14.024 -8.915 -3.803 1.00 83.19 118 VAL A CA 1
ATOM 905 C C . VAL A 1 118 ? -14.648 -10.315 -3.718 1.00 83.19 118 VAL A C 1
ATOM 907 O O . VAL A 1 118 ? -14.504 -10.946 -2.673 1.00 83.19 118 VAL A O 1
ATOM 910 N N . PRO A 1 119 ? -15.310 -10.822 -4.776 1.00 82.44 119 PRO A N 1
ATOM 911 C CA . PRO A 1 119 ? -15.845 -12.181 -4.784 1.00 82.44 119 PRO A CA 1
ATOM 912 C C . PRO A 1 119 ? -14.754 -13.246 -4.625 1.00 82.44 119 PRO A C 1
ATOM 914 O O . PRO A 1 119 ? -13.671 -13.119 -5.204 1.00 82.44 119 PRO A O 1
ATOM 917 N N . ASP A 1 120 ? -15.078 -14.325 -3.916 1.00 80.94 120 ASP A N 1
ATOM 918 C CA . ASP A 1 120 ? -14.181 -15.468 -3.739 1.00 80.94 120 ASP A CA 1
ATOM 919 C C . ASP A 1 120 ? -13.711 -16.035 -5.086 1.00 80.94 120 ASP A C 1
ATOM 921 O O . ASP A 1 120 ? -14.473 -16.138 -6.052 1.00 80.94 120 ASP A O 1
ATOM 925 N N . GLY A 1 121 ? -12.427 -16.391 -5.155 1.00 82.12 121 GLY A N 1
ATOM 926 C CA . GLY A 1 121 ? -11.802 -16.954 -6.353 1.00 82.12 121 GLY A CA 1
ATOM 927 C C . GLY A 1 121 ? -11.597 -15.966 -7.507 1.00 82.12 121 GLY A C 1
ATOM 928 O O . GLY A 1 121 ? -11.083 -16.365 -8.552 1.00 82.12 121 GLY A O 1
ATOM 929 N N . ARG A 1 122 ? -11.964 -14.683 -7.359 1.00 88.19 122 ARG A N 1
ATOM 930 C CA . ARG A 1 122 ? -11.675 -13.668 -8.383 1.00 88.19 122 ARG A CA 1
ATOM 931 C C . ARG A 1 122 ? -10.184 -13.357 -8.460 1.00 88.19 122 ARG A C 1
ATOM 933 O O . ARG A 1 122 ? -9.648 -13.253 -9.564 1.00 88.19 122 ARG A O 1
ATOM 940 N N . TYR A 1 123 ? -9.533 -13.175 -7.315 1.00 92.00 123 TYR A N 1
ATOM 941 C CA . TYR A 1 123 ? -8.114 -12.842 -7.257 1.00 92.00 123 TYR A CA 1
ATOM 942 C C . TYR A 1 123 ? -7.273 -14.068 -6.937 1.00 92.00 123 TYR A C 1
ATOM 944 O O . TYR A 1 123 ? -7.622 -14.854 -6.062 1.00 92.00 123 TYR A O 1
ATOM 952 N N . LYS A 1 124 ? -6.148 -14.175 -7.640 1.00 94.44 124 LYS A N 1
ATOM 953 C CA . LYS A 1 124 ? -4.977 -14.928 -7.190 1.00 94.44 124 LYS A CA 1
ATOM 954 C C . LYS A 1 124 ? -3.911 -13.944 -6.741 1.00 94.44 124 LYS A C 1
ATOM 956 O O . LYS A 1 124 ? -4.005 -12.752 -7.040 1.00 94.44 124 LYS A O 1
ATOM 961 N N . TYR A 1 125 ? -2.881 -14.433 -6.078 1.00 95.62 125 TYR A N 1
ATOM 962 C CA . TYR A 1 125 ? -1.845 -13.586 -5.506 1.00 95.62 125 TYR A CA 1
ATOM 963 C C . TYR A 1 125 ? -0.470 -14.125 -5.856 1.00 95.62 125 TYR A C 1
ATOM 965 O O . TYR A 1 125 ? -0.310 -15.326 -6.017 1.00 95.62 125 TYR A O 1
ATOM 973 N N . MET A 1 126 ? 0.518 -13.253 -5.989 1.00 96.06 126 MET A N 1
ATOM 974 C CA . MET A 1 126 ? 1.896 -13.611 -6.269 1.00 96.06 126 MET A CA 1
ATOM 975 C C . MET A 1 126 ? 2.827 -12.890 -5.308 1.00 96.06 126 MET A C 1
ATOM 977 O O . MET A 1 126 ? 2.748 -11.673 -5.176 1.00 96.06 126 MET A O 1
ATOM 981 N N . SER A 1 127 ? 3.729 -13.639 -4.691 1.00 96.88 127 SER A N 1
ATOM 982 C CA . SER A 1 127 ? 4.831 -13.112 -3.887 1.00 96.88 127 SER A CA 1
ATOM 983 C C . SER A 1 127 ? 6.014 -14.061 -4.034 1.00 96.88 127 SER A C 1
ATOM 985 O O . SER A 1 127 ? 5.822 -15.276 -4.104 1.00 96.88 127 SER A O 1
ATOM 987 N N . ASP A 1 128 ? 7.222 -13.522 -4.190 1.00 95.12 128 ASP A N 1
ATOM 988 C CA . ASP A 1 128 ? 8.460 -14.295 -4.369 1.00 95.12 128 ASP A CA 1
ATOM 989 C C . ASP A 1 128 ? 8.424 -15.310 -5.527 1.00 95.12 128 ASP A C 1
ATOM 991 O O . ASP A 1 128 ? 9.110 -16.334 -5.539 1.00 95.12 128 ASP A O 1
ATOM 995 N N . GLY A 1 129 ? 7.632 -15.011 -6.559 1.00 93.00 129 GLY A N 1
ATOM 996 C CA . GLY A 1 129 ? 7.399 -15.873 -7.717 1.00 93.00 129 GLY A CA 1
ATOM 997 C C . GLY A 1 129 ? 6.493 -17.077 -7.450 1.00 93.00 129 GLY A C 1
ATOM 998 O O . GLY A 1 129 ? 6.265 -17.861 -8.372 1.00 93.00 129 GLY A O 1
ATOM 999 N N . HIS A 1 130 ? 5.961 -17.223 -6.236 1.00 95.75 130 HIS A N 1
ATOM 1000 C CA . HIS A 1 130 ? 4.939 -18.208 -5.910 1.00 95.75 130 HIS A CA 1
ATOM 1001 C C . HIS A 1 130 ? 3.544 -17.627 -6.137 1.00 95.75 130 HIS A C 1
ATOM 1003 O O . HIS A 1 130 ? 3.326 -16.447 -5.875 1.00 95.75 130 HIS A O 1
ATOM 1009 N N . VAL A 1 131 ? 2.606 -18.443 -6.631 1.00 96.19 131 VAL A N 1
ATOM 1010 C CA . VAL A 1 131 ? 1.211 -18.036 -6.848 1.00 96.19 131 VAL A CA 1
ATOM 1011 C C . VAL A 1 131 ? 0.313 -18.726 -5.832 1.00 96.19 131 VAL A C 1
ATOM 1013 O O . VAL A 1 131 ? 0.292 -19.950 -5.770 1.00 96.19 131 VAL A O 1
ATOM 1016 N N . TYR A 1 132 ? -0.452 -17.932 -5.095 1.00 96.19 132 TYR A N 1
ATOM 1017 C CA . TYR A 1 132 ? -1.441 -18.359 -4.114 1.00 96.19 132 TYR A CA 1
ATOM 1018 C C . TYR A 1 132 ? -2.845 -18.218 -4.699 1.00 96.19 132 TYR A C 1
ATOM 1020 O O . TYR A 1 132 ? -3.160 -17.216 -5.353 1.00 96.19 132 TYR A O 1
ATOM 1028 N N . ASP A 1 133 ? -3.696 -19.211 -4.461 1.00 94.81 133 ASP A N 1
ATOM 1029 C CA . ASP A 1 133 ? -5.057 -19.233 -4.998 1.00 94.81 133 ASP A CA 1
ATOM 1030 C C . ASP A 1 133 ? -6.054 -18.535 -4.064 1.00 94.81 133 ASP A C 1
ATOM 1032 O O . ASP A 1 133 ? -7.144 -18.157 -4.498 1.00 94.81 133 ASP A O 1
ATOM 1036 N N . THR A 1 134 ? -5.683 -18.337 -2.797 1.00 94.50 134 THR A N 1
ATOM 1037 C CA . THR A 1 134 ? -6.551 -17.732 -1.783 1.00 94.50 134 THR A CA 1
ATOM 1038 C C . THR A 1 134 ? -5.891 -16.564 -1.052 1.00 94.50 134 THR A C 1
ATOM 1040 O O . THR A 1 134 ? -4.667 -16.454 -0.961 1.00 94.50 134 THR A O 1
ATOM 1043 N N . TYR A 1 135 ? -6.736 -15.679 -0.515 1.00 94.44 135 TYR A N 1
ATOM 1044 C CA . TYR A 1 135 ? -6.304 -14.558 0.320 1.00 94.44 135 TYR A CA 1
ATOM 1045 C C . TYR A 1 135 ? -5.577 -15.042 1.581 1.00 94.44 135 TYR A C 1
ATOM 1047 O O . TYR A 1 135 ? -4.545 -14.483 1.943 1.00 94.44 135 TYR A O 1
ATOM 1055 N N . ASP A 1 136 ? -6.090 -16.100 2.213 1.00 95.69 136 ASP A N 1
ATOM 1056 C CA . ASP A 1 136 ? -5.539 -16.632 3.459 1.00 95.69 136 ASP A CA 1
ATOM 1057 C C . ASP A 1 136 ? -4.142 -17.226 3.256 1.00 95.69 136 ASP A C 1
ATOM 1059 O O . ASP A 1 136 ? -3.254 -16.971 4.064 1.00 95.69 136 ASP A O 1
ATOM 1063 N N . GLU A 1 137 ? -3.913 -17.961 2.162 1.00 97.31 137 GLU A N 1
ATOM 1064 C CA . GLU A 1 137 ? -2.580 -18.471 1.808 1.00 97.31 137 GLU A CA 1
ATOM 1065 C C . GLU A 1 137 ? -1.584 -17.331 1.570 1.00 97.31 137 GLU A C 1
ATOM 1067 O O . GLU A 1 137 ? -0.464 -17.365 2.078 1.00 97.31 137 GLU A O 1
ATOM 1072 N N . MET A 1 138 ? -2.005 -16.293 0.841 1.00 96.94 138 MET A N 1
ATOM 1073 C CA . MET A 1 138 ? -1.176 -15.112 0.604 1.00 96.94 138 MET A CA 1
ATOM 1074 C C . MET A 1 138 ? -0.825 -14.399 1.912 1.00 96.94 138 MET A C 1
ATOM 1076 O O . MET A 1 138 ? 0.343 -14.095 2.151 1.00 96.94 138 MET A O 1
ATOM 1080 N N . MET A 1 139 ? -1.807 -14.157 2.784 1.00 97.69 139 MET A N 1
ATOM 1081 C CA . MET A 1 139 ? -1.556 -13.494 4.063 1.00 97.69 139 MET A CA 1
ATOM 1082 C C . MET A 1 139 ? -0.741 -14.368 5.018 1.00 97.69 139 MET A C 1
ATOM 1084 O O . MET A 1 139 ? 0.028 -13.827 5.808 1.00 97.69 139 MET A O 1
ATOM 1088 N N . ALA A 1 140 ? -0.870 -15.696 4.954 1.00 98.25 140 ALA A N 1
ATOM 1089 C CA . ALA A 1 140 ? -0.019 -16.606 5.712 1.00 98.25 140 ALA A CA 1
ATOM 1090 C C . ALA A 1 140 ? 1.454 -16.448 5.310 1.00 98.25 140 ALA A C 1
ATOM 1092 O O . ALA A 1 140 ? 2.284 -16.266 6.195 1.00 98.25 140 ALA A O 1
ATOM 1093 N N . HIS A 1 141 ? 1.754 -16.402 4.006 1.00 98.25 141 HIS A N 1
ATOM 1094 C CA . HIS A 1 141 ? 3.108 -16.133 3.496 1.00 98.25 141 HIS A CA 1
ATOM 1095 C C . HIS A 1 141 ? 3.634 -14.759 3.929 1.00 98.25 141 HIS A C 1
ATOM 1097 O O . HIS A 1 141 ? 4.752 -14.642 4.421 1.00 98.25 141 HIS A O 1
ATOM 1103 N N . VAL A 1 142 ? 2.813 -13.708 3.822 1.00 98.50 142 VAL A N 1
ATOM 1104 C CA . VAL A 1 142 ? 3.178 -12.359 4.301 1.00 98.50 142 VAL A CA 1
ATOM 1105 C C . VAL A 1 142 ? 3.523 -12.373 5.792 1.00 98.50 142 VAL A C 1
ATOM 1107 O O . VAL A 1 142 ? 4.510 -11.766 6.203 1.00 98.50 142 VAL A O 1
ATOM 1110 N N . ASN A 1 143 ? 2.718 -13.056 6.607 1.00 98.12 143 ASN A N 1
ATOM 1111 C CA . ASN A 1 143 ? 2.939 -13.142 8.048 1.00 98.12 143 ASN A CA 1
ATOM 1112 C C . ASN A 1 143 ? 4.178 -13.980 8.393 1.00 98.12 143 ASN A C 1
ATOM 1114 O O . ASN A 1 143 ? 4.896 -13.620 9.323 1.00 98.12 143 ASN A O 1
ATOM 1118 N N . GLU A 1 144 ? 4.439 -15.058 7.649 1.00 98.38 144 GLU A N 1
ATOM 1119 C CA . GLU A 1 144 ? 5.654 -15.869 7.772 1.00 98.38 144 GLU A CA 1
ATOM 1120 C C . GLU A 1 144 ? 6.894 -15.009 7.512 1.00 98.38 144 GLU A C 1
ATOM 1122 O O . GLU A 1 144 ? 7.732 -14.877 8.402 1.00 98.38 144 GLU A O 1
ATOM 1127 N N . LEU A 1 145 ? 6.950 -14.309 6.375 1.00 98.44 145 LEU A N 1
ATOM 1128 C CA . LEU A 1 145 ? 8.047 -13.392 6.056 1.00 98.44 145 LEU A CA 1
ATOM 1129 C C . LEU A 1 145 ? 8.212 -12.291 7.109 1.00 98.44 145 LEU A C 1
ATOM 1131 O O . LEU A 1 145 ? 9.323 -12.017 7.563 1.00 98.44 145 LEU A O 1
ATOM 1135 N N . ALA A 1 146 ? 7.114 -11.661 7.531 1.00 98.38 146 ALA A N 1
ATOM 1136 C CA . ALA A 1 146 ? 7.166 -10.627 8.556 1.00 98.38 146 ALA A CA 1
ATOM 1137 C C . ALA A 1 146 ? 7.765 -11.174 9.865 1.00 98.38 146 ALA A C 1
ATOM 1139 O O . ALA A 1 146 ? 8.636 -10.542 10.464 1.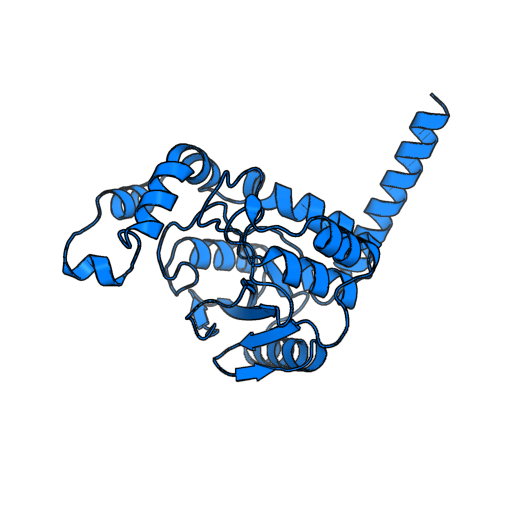00 98.38 146 ALA A O 1
ATOM 1140 N N . GLN A 1 147 ? 7.350 -12.370 10.289 1.00 98.06 147 GLN A N 1
ATOM 1141 C CA . GLN A 1 147 ? 7.866 -13.017 11.491 1.00 98.06 147 GLN A CA 1
ATOM 1142 C C . GLN A 1 147 ? 9.347 -13.401 11.357 1.00 98.06 147 GLN A C 1
ATOM 1144 O O . GLN A 1 147 ? 10.129 -13.130 12.271 1.00 98.06 147 GLN A O 1
ATOM 1149 N N . GLU A 1 148 ? 9.747 -14.002 10.235 1.00 98.25 148 GLU A N 1
ATOM 1150 C CA . GLU A 1 148 ? 11.137 -14.391 9.957 1.00 98.25 148 GLU A CA 1
ATOM 1151 C C . GLU A 1 148 ? 12.093 -13.194 9.990 1.00 98.25 148 GLU A C 1
ATOM 1153 O O . GLU A 1 148 ? 13.236 -13.309 10.440 1.00 98.25 148 GLU A O 1
ATOM 1158 N N . HIS A 1 149 ? 11.602 -12.026 9.578 1.00 98.31 149 HIS A N 1
ATOM 1159 C CA . HIS A 1 149 ? 12.354 -10.776 9.558 1.00 98.31 149 HIS A CA 1
ATOM 1160 C C . HIS A 1 149 ? 12.161 -9.909 10.813 1.00 98.31 149 HIS A C 1
ATOM 1162 O O . HIS A 1 149 ? 12.594 -8.755 10.850 1.00 98.31 149 HIS A O 1
ATOM 1168 N N . GLY A 1 150 ? 11.592 -10.479 11.879 1.00 97.31 150 GLY A N 1
ATOM 1169 C CA . GLY A 1 150 ? 11.538 -9.856 13.201 1.00 97.31 150 GLY A CA 1
ATOM 1170 C C . GLY A 1 150 ? 10.532 -8.712 13.307 1.00 97.31 150 GLY A C 1
ATOM 1171 O O . GLY A 1 150 ? 10.749 -7.785 14.087 1.00 97.31 150 GLY A O 1
ATOM 1172 N N . GLN A 1 151 ? 9.456 -8.747 12.519 1.00 97.88 151 GLN A N 1
ATOM 1173 C CA . GLN A 1 151 ? 8.351 -7.810 12.6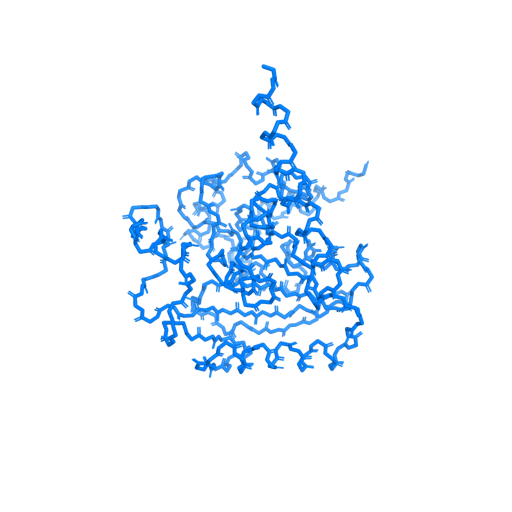70 1.00 97.88 151 GLN A CA 1
ATOM 1174 C C . GLN A 1 151 ? 7.709 -7.959 14.052 1.00 97.88 151 GLN A C 1
ATOM 1176 O O . GLN A 1 151 ? 7.228 -9.028 14.426 1.00 97.88 151 GLN A O 1
ATOM 1181 N N . GLU A 1 152 ? 7.637 -6.845 14.775 1.00 94.25 152 GLU A N 1
ATOM 1182 C CA . GLU A 1 152 ? 6.888 -6.713 16.019 1.00 94.25 152 GLU A CA 1
ATOM 1183 C C . GLU A 1 152 ? 5.838 -5.611 15.852 1.00 94.25 152 GLU A C 1
ATOM 1185 O O . GLU A 1 152 ? 6.114 -4.554 15.286 1.00 94.25 152 GLU A O 1
ATOM 1190 N N . GLY A 1 153 ? 4.622 -5.844 16.349 1.00 94.31 153 GLY A N 1
ATOM 1191 C CA . GLY A 1 153 ? 3.520 -4.897 16.178 1.00 94.31 153 GLY A CA 1
ATOM 1192 C C . GLY A 1 153 ? 2.958 -4.866 14.747 1.00 94.31 153 GLY A C 1
ATOM 1193 O O . GLY A 1 153 ? 3.179 -5.802 13.973 1.00 94.31 153 GLY A O 1
ATOM 1194 N N . PRO A 1 154 ? 2.175 -3.831 14.399 1.00 97.12 154 PRO A N 1
ATOM 1195 C CA . PRO A 1 154 ? 1.452 -3.791 13.136 1.00 97.12 154 PRO A CA 1
ATOM 1196 C C . PRO A 1 154 ? 2.391 -3.611 11.937 1.00 97.12 154 PRO A C 1
ATOM 1198 O O . PRO A 1 154 ? 3.317 -2.807 11.981 1.00 97.12 154 PRO A O 1
ATOM 1201 N N . LEU A 1 155 ? 2.128 -4.341 10.852 1.00 98.50 155 LEU A N 1
ATOM 1202 C CA . LEU A 1 155 ? 2.874 -4.263 9.595 1.00 98.50 155 LEU A CA 1
ATOM 1203 C C . LEU A 1 155 ? 2.393 -3.065 8.755 1.00 98.50 155 LEU A C 1
ATOM 1205 O O . LEU A 1 155 ? 1.229 -3.066 8.339 1.00 98.50 155 LEU A O 1
ATOM 1209 N N . PRO A 1 156 ? 3.239 -2.062 8.461 1.00 98.50 156 PRO A N 1
ATOM 1210 C CA . PRO A 1 156 ? 2.886 -0.963 7.574 1.00 98.50 156 PRO A CA 1
ATOM 1211 C C . PRO A 1 156 ? 2.508 -1.474 6.187 1.00 98.50 156 PRO A C 1
ATOM 1213 O O . PRO A 1 156 ? 3.263 -2.222 5.571 1.00 98.50 156 PRO A O 1
ATOM 1216 N N . LEU A 1 157 ? 1.345 -1.055 5.694 1.00 98.75 157 LEU A N 1
ATOM 1217 C CA . LEU A 1 157 ? 0.810 -1.436 4.392 1.00 98.75 157 LEU A CA 1
ATOM 1218 C C . LEU A 1 157 ? 0.640 -0.196 3.513 1.00 98.75 157 LEU A C 1
ATOM 1220 O O . LEU A 1 157 ? -0.091 0.739 3.858 1.00 98.75 157 LEU A O 1
ATOM 1224 N N . VAL A 1 158 ? 1.246 -0.238 2.331 1.00 98.50 158 VAL A N 1
ATOM 1225 C CA . VAL A 1 158 ? 1.011 0.714 1.243 1.00 98.50 158 VAL A CA 1
ATOM 1226 C C . VAL A 1 158 ? 0.510 -0.009 0.002 1.00 98.50 158 VAL A C 1
ATOM 1228 O O . VAL A 1 158 ? 0.781 -1.191 -0.205 1.00 98.50 158 VAL A O 1
ATOM 1231 N N . TRP A 1 159 ? -0.186 0.710 -0.873 1.00 96.25 159 TRP A N 1
ATOM 1232 C CA . TRP A 1 159 ? -0.380 0.237 -2.236 1.00 96.25 159 TRP A CA 1
ATOM 1233 C C . TRP A 1 159 ? 0.524 0.960 -3.213 1.00 96.25 159 TRP A C 1
ATOM 1235 O O . TRP A 1 159 ? 0.824 2.154 -3.096 1.00 96.25 159 TRP A O 1
ATOM 1245 N N . HIS A 1 160 ? 0.892 0.211 -4.239 1.00 92.25 160 HIS A N 1
ATOM 1246 C CA . HIS A 1 160 ? 1.625 0.704 -5.374 1.00 92.25 160 HIS A CA 1
ATOM 1247 C C . HIS A 1 160 ? 0.747 1.613 -6.231 1.00 92.25 160 HIS A C 1
ATOM 1249 O O . HIS A 1 160 ? -0.161 1.178 -6.950 1.00 92.25 160 HIS A O 1
ATOM 1255 N N . GLY A 1 161 ? 0.991 2.910 -6.073 1.00 80.69 161 GLY A N 1
ATOM 1256 C CA . GLY A 1 161 ? 0.148 3.979 -6.585 1.00 80.69 161 GLY A CA 1
ATOM 1257 C C . GLY A 1 161 ? 0.508 4.490 -7.968 1.00 80.69 161 GLY A C 1
ATOM 1258 O O . GLY A 1 161 ? -0.147 5.411 -8.455 1.00 80.69 161 GLY A O 1
ATOM 1259 N N . THR A 1 162 ? 1.548 3.955 -8.603 1.00 77.44 162 THR A N 1
ATOM 1260 C CA . THR A 1 162 ? 2.060 4.559 -9.828 1.00 77.44 162 THR A CA 1
ATOM 1261 C C . THR A 1 162 ? 1.136 4.264 -11.001 1.00 77.44 162 THR A C 1
ATOM 1263 O O . THR A 1 162 ? 0.677 3.141 -11.222 1.00 77.44 162 THR A O 1
ATOM 1266 N N . VAL A 1 163 ? 0.805 5.318 -11.741 1.00 71.81 163 VAL A N 1
ATOM 1267 C CA . VAL A 1 163 ? -0.077 5.231 -12.904 1.00 71.81 163 VAL A CA 1
ATOM 1268 C C . VAL A 1 163 ? 0.737 5.313 -14.178 1.00 71.81 163 VAL A C 1
ATOM 1270 O O . VAL A 1 163 ? 1.565 6.207 -14.347 1.00 71.81 163 VAL A O 1
ATOM 1273 N N . ARG A 1 164 ? 0.491 4.369 -15.086 1.00 69.31 164 ARG A N 1
ATOM 1274 C CA . ARG A 1 164 ? 1.163 4.326 -16.385 1.00 69.31 164 ARG A CA 1
ATOM 1275 C C . ARG A 1 164 ? 0.567 5.333 -17.365 1.00 69.31 164 ARG A C 1
ATOM 1277 O O . ARG A 1 164 ? 1.297 5.958 -18.118 1.00 69.31 164 ARG A O 1
ATOM 1284 N N . GLN A 1 165 ? -0.751 5.495 -17.320 1.00 69.75 165 GLN A N 1
ATOM 1285 C CA . GLN A 1 165 ? -1.516 6.420 -18.149 1.00 69.75 165 GLN A CA 1
ATOM 1286 C C . GLN A 1 165 ? -2.482 7.204 -17.251 1.00 69.75 165 GLN A C 1
ATOM 1288 O O . GLN A 1 165 ? -2.787 6.774 -16.140 1.00 69.75 165 GLN A O 1
ATOM 1293 N N . ASP A 1 166 ? -2.966 8.341 -17.747 1.00 81.00 166 ASP A N 1
ATOM 1294 C CA . ASP A 1 166 ? -3.902 9.256 -17.078 1.00 81.00 166 ASP A CA 1
ATOM 1295 C C . ASP A 1 166 ? -3.337 10.102 -15.929 1.00 81.00 166 ASP A C 1
ATOM 1297 O O . ASP A 1 166 ? -2.166 10.053 -15.556 1.00 81.00 166 ASP A O 1
ATOM 1301 N N . ASN A 1 167 ? -4.215 10.949 -15.389 1.00 83.50 167 ASN A N 1
ATOM 1302 C CA . ASN A 1 167 ? -3.900 11.875 -14.321 1.00 83.50 167 ASN A CA 1
ATOM 1303 C C . ASN A 1 167 ? -3.714 11.123 -12.984 1.00 83.50 167 ASN A C 1
ATOM 1305 O O . ASN A 1 167 ? -4.696 10.577 -12.463 1.00 83.50 167 ASN A O 1
ATOM 1309 N N . PRO A 1 168 ? -2.513 11.157 -12.373 1.00 84.38 168 PRO A N 1
ATOM 1310 C CA . PRO A 1 168 ? -2.241 10.486 -11.104 1.00 84.38 168 PRO A CA 1
ATOM 1311 C C . PRO A 1 168 ? -3.062 11.028 -9.932 1.00 84.38 168 PRO A C 1
ATOM 1313 O O . PRO A 1 168 ? -3.189 10.344 -8.927 1.00 84.38 168 PRO A O 1
ATOM 1316 N N . ILE A 1 169 ? -3.637 12.227 -10.031 1.00 84.50 169 ILE A N 1
ATOM 1317 C CA . ILE A 1 169 ? -4.532 12.778 -9.002 1.00 84.50 169 ILE A CA 1
ATOM 1318 C C . ILE A 1 169 ? -5.860 12.010 -8.973 1.00 84.50 169 ILE A C 1
ATOM 1320 O O . ILE A 1 169 ? -6.443 11.814 -7.910 1.00 84.50 169 ILE A O 1
ATOM 1324 N N . LEU A 1 170 ? -6.347 11.580 -10.140 1.00 81.50 170 LEU A N 1
ATOM 1325 C CA . LEU A 1 170 ? -7.642 10.909 -10.275 1.00 81.50 170 LEU A CA 1
ATOM 1326 C C . LEU A 1 170 ? -7.508 9.390 -10.182 1.00 81.50 170 LEU A C 1
ATOM 1328 O O . LEU A 1 170 ? -8.363 8.726 -9.599 1.00 81.50 170 LEU A O 1
ATOM 1332 N N . VAL A 1 171 ? -6.434 8.840 -10.749 1.00 84.19 171 VAL A N 1
ATOM 1333 C CA . VAL A 1 171 ? -6.198 7.398 -10.798 1.00 84.19 171 VAL A CA 1
ATOM 1334 C C . VAL A 1 171 ? -5.275 6.992 -9.652 1.00 84.19 171 VAL A C 1
ATOM 1336 O O . VAL A 1 171 ? -4.181 7.533 -9.491 1.00 84.19 171 VAL A O 1
ATOM 1339 N N . GLN A 1 172 ? -5.729 6.031 -8.845 1.00 85.81 172 GLN A N 1
ATOM 1340 C CA . GLN A 1 172 ? -5.062 5.636 -7.599 1.00 85.81 172 GLN A CA 1
ATOM 1341 C C . GLN A 1 172 ? -3.900 4.657 -7.784 1.00 85.81 172 GLN A C 1
ATOM 1343 O O . GLN A 1 172 ? -3.183 4.399 -6.824 1.00 85.81 172 GLN A O 1
ATOM 1348 N N . GLY A 1 173 ? -3.689 4.140 -8.992 1.00 83.19 173 GLY A N 1
ATOM 1349 C CA . GLY A 1 173 ? -2.651 3.153 -9.272 1.00 83.19 173 GLY A CA 1
ATOM 1350 C C . GLY A 1 173 ? -3.112 1.715 -9.065 1.00 83.19 173 GLY A C 1
ATOM 1351 O O . GLY A 1 173 ? -4.268 1.435 -8.741 1.00 83.19 173 GLY A O 1
ATOM 1352 N N . CYS A 1 174 ? -2.194 0.792 -9.328 1.00 84.12 174 CYS A N 1
ATOM 1353 C CA . CYS A 1 174 ? -2.540 -0.593 -9.605 1.00 84.12 174 CYS A CA 1
ATOM 1354 C C . CYS A 1 174 ? -2.767 -1.446 -8.347 1.00 84.12 174 CYS A C 1
ATOM 1356 O O . CYS A 1 174 ? -3.593 -2.350 -8.374 1.00 84.12 174 CYS A O 1
ATOM 1358 N N . GLY A 1 175 ? -2.113 -1.128 -7.227 1.00 88.50 175 GLY A N 1
ATOM 1359 C CA . GLY A 1 175 ? -2.265 -1.870 -5.970 1.00 88.50 175 GLY A CA 1
ATOM 1360 C C . GLY A 1 175 ? -3.557 -1.591 -5.197 1.00 88.50 175 GLY A C 1
ATOM 1361 O O . GLY A 1 175 ? -3.877 -2.300 -4.244 1.00 88.50 175 GLY A O 1
ATOM 1362 N N . PHE A 1 176 ? -4.304 -0.558 -5.594 1.00 90.25 176 PHE A N 1
ATOM 1363 C CA . PHE A 1 176 ? -5.458 -0.052 -4.852 1.00 90.25 176 PHE A CA 1
ATOM 1364 C C . PHE A 1 176 ? -6.523 -1.124 -4.519 1.00 90.25 176 PHE A C 1
ATOM 1366 O O . PHE A 1 176 ? -6.972 -1.167 -3.371 1.00 90.25 176 PHE A O 1
ATOM 1373 N N . PRO A 1 177 ? -6.918 -2.030 -5.442 1.00 90.00 177 PRO A N 1
ATOM 1374 C CA . PRO A 1 177 ? -7.941 -3.031 -5.135 1.00 90.00 177 PRO A CA 1
ATOM 1375 C C . PRO A 1 177 ? -7.510 -4.057 -4.080 1.00 90.00 177 PRO A C 1
ATOM 1377 O O . PRO A 1 177 ? -8.320 -4.415 -3.226 1.00 90.00 177 PRO A O 1
ATOM 1380 N N . LEU A 1 178 ? -6.252 -4.511 -4.108 1.00 93.31 178 LEU A N 1
ATOM 1381 C CA . LEU A 1 178 ? -5.739 -5.458 -3.113 1.00 93.31 178 LEU A CA 1
ATOM 1382 C C . LEU A 1 178 ? -5.628 -4.810 -1.733 1.00 93.31 178 LEU A C 1
ATOM 1384 O O . LEU A 1 178 ? -6.011 -5.417 -0.739 1.00 93.31 178 LEU A O 1
ATOM 1388 N N . TYR A 1 179 ? -5.199 -3.550 -1.670 1.00 95.75 179 TYR A N 1
ATOM 1389 C CA . TYR A 1 179 ? -5.193 -2.794 -0.419 1.00 95.75 179 TYR A CA 1
ATOM 1390 C C . TYR A 1 179 ? -6.589 -2.729 0.209 1.00 95.75 179 TYR A C 1
ATOM 1392 O O . TYR A 1 179 ? -6.761 -3.080 1.375 1.00 95.75 179 TYR A O 1
ATOM 1400 N N . PHE A 1 180 ? -7.610 -2.368 -0.576 1.00 94.06 180 PHE A N 1
ATOM 1401 C CA . PHE A 1 180 ? -8.991 -2.339 -0.089 1.00 94.06 180 PHE A CA 1
ATOM 1402 C C . PHE A 1 180 ? -9.481 -3.722 0.369 1.00 94.06 180 PHE A C 1
ATOM 1404 O O . PHE A 1 180 ? -10.164 -3.822 1.392 1.00 94.06 180 PHE A O 1
ATOM 1411 N N . GLN A 1 181 ? -9.116 -4.789 -0.353 1.00 94.62 181 GLN A N 1
ATOM 1412 C CA . GLN A 1 181 ? -9.447 -6.160 0.037 1.00 94.62 181 GLN A CA 1
ATOM 1413 C C . GLN A 1 181 ? -8.815 -6.525 1.383 1.00 94.62 181 GLN A C 1
ATOM 1415 O O . GLN A 1 181 ? -9.536 -6.999 2.257 1.00 94.62 181 GLN A O 1
ATOM 1420 N N . ILE A 1 182 ? -7.516 -6.263 1.569 1.00 96.44 182 ILE A N 1
ATOM 1421 C CA . ILE A 1 182 ? -6.817 -6.534 2.831 1.00 96.44 182 ILE A CA 1
ATOM 1422 C C . ILE A 1 182 ? -7.518 -5.813 3.980 1.00 96.44 182 ILE A C 1
ATOM 1424 O O . ILE A 1 182 ? -7.868 -6.446 4.967 1.00 96.44 182 ILE A O 1
ATOM 1428 N N . LEU A 1 183 ? -7.820 -4.518 3.848 1.00 96.56 183 LEU A N 1
ATOM 1429 C CA . LEU A 1 183 ? -8.496 -3.796 4.929 1.00 96.56 183 LEU A CA 1
ATOM 1430 C C . LEU A 1 183 ? -9.908 -4.309 5.204 1.00 96.56 183 LEU A C 1
ATOM 1432 O O . LEU A 1 183 ? -10.331 -4.340 6.356 1.00 96.56 183 LEU A O 1
ATOM 1436 N N . THR A 1 184 ? -10.633 -4.723 4.167 1.00 94.25 184 THR A N 1
ATOM 1437 C CA . THR A 1 184 ? -11.983 -5.273 4.330 1.00 94.25 184 THR A CA 1
ATOM 1438 C C . THR A 1 184 ? -11.950 -6.616 5.056 1.00 94.25 184 THR A C 1
ATOM 1440 O O . THR A 1 184 ? -12.773 -6.832 5.942 1.00 94.25 184 THR A O 1
ATOM 1443 N N . GLN A 1 185 ? -11.000 -7.491 4.719 1.00 93.94 185 GLN A N 1
ATOM 1444 C CA . GLN A 1 185 ? -10.840 -8.803 5.355 1.00 93.94 185 GLN A CA 1
ATOM 1445 C C . GLN A 1 185 ? -10.298 -8.682 6.789 1.00 93.94 185 GLN A C 1
ATOM 1447 O O . GLN A 1 185 ? -10.775 -9.374 7.683 1.00 93.94 185 GLN A O 1
ATOM 1452 N N . THR A 1 186 ? -9.366 -7.756 7.039 1.00 95.62 186 THR A N 1
ATOM 1453 C CA . THR A 1 186 ? -8.745 -7.582 8.363 1.00 95.62 186 THR A CA 1
ATOM 1454 C C . THR A 1 186 ? -9.611 -6.770 9.331 1.00 95.62 186 THR A C 1
ATOM 1456 O O . THR A 1 186 ? -9.688 -7.098 10.513 1.00 95.62 186 THR A O 1
ATOM 1459 N N . TYR A 1 187 ? -10.266 -5.703 8.860 1.00 96.44 187 TYR A N 1
ATOM 1460 C CA . TYR A 1 187 ? -10.941 -4.715 9.718 1.00 96.44 187 TYR A CA 1
ATOM 1461 C C . TYR A 1 187 ? -12.431 -4.536 9.436 1.00 96.44 187 TYR A C 1
ATOM 1463 O O . TYR A 1 187 ? -13.121 -3.824 10.169 1.00 96.44 187 TYR A O 1
ATOM 1471 N N . GLY A 1 188 ? -12.951 -5.167 8.388 1.00 93.69 188 GLY A N 1
ATOM 1472 C CA . GLY A 1 188 ? -14.307 -4.944 7.916 1.00 93.69 188 GLY A CA 1
ATOM 1473 C C . GLY A 1 188 ? -14.439 -3.706 7.029 1.00 93.69 188 GLY A C 1
ATOM 1474 O O . GLY A 1 188 ? -13.544 -2.872 6.883 1.00 93.69 188 GLY A O 1
ATOM 1475 N N . ILE A 1 189 ? -15.615 -3.582 6.417 1.00 92.44 189 ILE A N 1
ATOM 1476 C CA . ILE A 1 189 ? -15.849 -2.629 5.328 1.00 92.44 189 ILE A CA 1
ATOM 1477 C C . ILE A 1 189 ? -15.791 -1.154 5.766 1.00 92.44 189 ILE A C 1
ATOM 1479 O O . ILE A 1 189 ? -15.346 -0.298 5.006 1.00 92.44 189 ILE A O 1
ATOM 1483 N N . ILE A 1 190 ? -16.221 -0.832 6.994 1.00 94.62 190 ILE A N 1
ATOM 1484 C CA . ILE A 1 190 ? -16.272 0.560 7.471 1.00 94.62 190 ILE A CA 1
ATOM 1485 C C . ILE A 1 190 ? -14.853 1.126 7.658 1.00 94.62 190 ILE A C 1
ATOM 1487 O O . ILE A 1 190 ? -14.563 2.155 7.040 1.00 94.62 190 ILE A O 1
ATOM 1491 N N . PRO A 1 191 ? -13.943 0.477 8.419 1.00 96.75 191 PRO A N 1
ATOM 1492 C CA . PRO A 1 191 ? -12.562 0.940 8.503 1.00 96.75 191 PRO A CA 1
ATOM 1493 C C . PRO A 1 191 ? -11.856 0.916 7.148 1.00 96.75 191 PRO A C 1
ATOM 1495 O O . PRO A 1 191 ? -11.113 1.850 6.848 1.00 96.75 191 PRO A O 1
ATOM 1498 N N . ALA A 1 192 ? -12.141 -0.077 6.295 1.00 95.44 192 ALA A N 1
ATOM 1499 C CA . ALA A 1 192 ? -11.583 -0.136 4.947 1.00 95.44 192 ALA A CA 1
ATOM 1500 C C . ALA A 1 192 ? -11.886 1.133 4.139 1.00 95.44 192 ALA A C 1
ATOM 1502 O O . ALA A 1 192 ? -10.969 1.714 3.561 1.00 95.44 192 ALA A O 1
ATOM 1503 N N . TYR A 1 193 ? -13.127 1.633 4.150 1.00 94.50 193 TYR A N 1
ATOM 1504 C CA . TYR A 1 193 ? -13.462 2.895 3.481 1.00 94.50 193 TYR A CA 1
ATOM 1505 C C . TYR A 1 193 ? -12.722 4.098 4.063 1.00 94.50 193 TYR A C 1
ATOM 1507 O O . TYR A 1 193 ? -12.178 4.901 3.304 1.00 94.50 193 TYR A O 1
ATOM 1515 N N . VAL A 1 194 ? -12.682 4.224 5.393 1.00 96.88 194 VAL A N 1
ATOM 1516 C CA . VAL A 1 194 ? -12.004 5.344 6.062 1.00 96.88 194 VAL A CA 1
ATOM 1517 C C . VAL A 1 194 ? -10.525 5.374 5.681 1.00 96.88 194 VAL A C 1
ATOM 1519 O O . VAL A 1 194 ? -10.049 6.396 5.189 1.00 96.88 194 VAL A O 1
ATOM 1522 N N . TYR A 1 195 ? -9.828 4.247 5.827 1.00 97.44 195 TYR A N 1
ATOM 1523 C CA . TYR A 1 195 ? -8.387 4.151 5.583 1.00 97.44 195 TYR A CA 1
ATOM 1524 C C . TYR A 1 195 ? -7.996 4.099 4.108 1.00 97.44 195 TYR A C 1
ATOM 1526 O O . TYR A 1 195 ? -6.853 4.375 3.747 1.00 97.44 195 TYR A O 1
ATOM 1534 N N . THR A 1 196 ? -8.949 3.800 3.234 1.00 95.00 196 THR A N 1
ATOM 1535 C CA . THR A 1 196 ? -8.766 3.967 1.795 1.00 95.00 196 THR A CA 1
ATOM 1536 C C . THR A 1 196 ? -8.848 5.439 1.416 1.00 95.00 196 THR A C 1
ATOM 1538 O O . THR A 1 196 ? -7.966 5.928 0.721 1.00 95.00 196 THR A O 1
ATOM 1541 N N . ILE A 1 197 ? -9.839 6.183 1.924 1.00 94.81 197 ILE A N 1
ATOM 1542 C CA . ILE A 1 197 ? -9.969 7.626 1.665 1.00 94.81 197 ILE A CA 1
ATOM 1543 C C . ILE A 1 197 ? -8.769 8.393 2.231 1.00 94.81 197 ILE A C 1
ATOM 1545 O O . ILE A 1 197 ? -8.178 9.206 1.521 1.00 94.81 197 ILE A O 1
ATOM 1549 N N . THR A 1 198 ? -8.376 8.137 3.482 1.00 96.50 198 THR A N 1
ATOM 1550 C CA . THR A 1 198 ? -7.180 8.778 4.052 1.00 96.50 198 THR A CA 1
ATOM 1551 C C . THR A 1 198 ? -5.914 8.321 3.336 1.00 96.50 198 THR A C 1
ATOM 1553 O O . THR A 1 198 ? -5.041 9.145 3.073 1.00 96.50 198 THR A O 1
ATOM 1556 N N . GLY A 1 199 ? -5.850 7.054 2.919 1.00 96.62 199 GLY A N 1
ATOM 1557 C CA . GLY A 1 199 ? -4.740 6.520 2.143 1.00 96.62 199 GLY A CA 1
ATOM 1558 C C . GLY A 1 199 ? -4.549 7.198 0.781 1.00 96.62 199 GLY A C 1
ATOM 1559 O O . GLY A 1 199 ? -3.414 7.367 0.341 1.00 96.62 199 GLY A O 1
ATOM 1560 N N . MET A 1 200 ? -5.628 7.651 0.126 1.00 95.12 200 MET A N 1
ATOM 1561 C CA . MET A 1 200 ? -5.533 8.416 -1.132 1.00 95.12 200 MET A CA 1
ATOM 1562 C C . MET A 1 200 ? -4.877 9.783 -0.905 1.00 95.12 200 MET A C 1
ATOM 1564 O O . MET A 1 200 ? -4.217 10.323 -1.792 1.00 95.12 200 MET A O 1
ATOM 1568 N N . LEU A 1 201 ? -5.076 10.352 0.286 1.00 95.38 201 LEU A N 1
ATOM 1569 C CA . LEU A 1 201 ? -4.521 11.642 0.686 1.00 95.38 201 LEU A CA 1
ATOM 1570 C C . LEU A 1 201 ? -3.097 11.521 1.242 1.00 95.38 201 LEU A C 1
ATOM 1572 O O . LEU A 1 201 ? -2.355 12.499 1.228 1.00 95.38 201 LEU A O 1
ATOM 1576 N N . PHE A 1 202 ? -2.700 10.335 1.700 1.00 96.56 202 PHE A N 1
ATOM 1577 C CA . PHE A 1 202 ? -1.413 10.071 2.336 1.00 96.56 202 PHE A CA 1
ATOM 1578 C C . PHE A 1 202 ? -0.185 10.631 1.588 1.00 96.56 202 PHE A C 1
ATOM 1580 O O . PHE A 1 202 ? 0.583 11.370 2.216 1.00 96.56 202 PHE A O 1
ATOM 1587 N N . PRO A 1 203 ? 0.008 10.407 0.271 1.00 94.75 203 PRO A N 1
ATOM 1588 C CA . PRO A 1 203 ? 1.190 10.910 -0.432 1.00 94.75 203 PRO A CA 1
ATOM 1589 C C . PRO A 1 203 ? 1.180 12.435 -0.589 1.00 94.75 203 PRO A C 1
ATOM 1591 O O . PRO A 1 203 ? 2.227 13.040 -0.792 1.00 94.75 203 PRO A O 1
ATOM 1594 N N . TYR A 1 204 ? 0.034 13.110 -0.440 1.00 94.38 204 TYR A N 1
ATOM 1595 C CA . TYR A 1 204 ? 0.017 14.575 -0.446 1.00 94.38 204 TYR A CA 1
ATOM 1596 C C . TYR A 1 204 ? 0.696 15.175 0.783 1.00 94.38 204 TYR A C 1
ATOM 1598 O O . TYR A 1 204 ? 1.120 16.326 0.726 1.00 94.38 204 TYR A O 1
ATOM 1606 N N . PHE A 1 205 ? 0.794 14.428 1.879 1.00 94.81 205 PHE A N 1
ATOM 1607 C CA . PHE A 1 205 ? 1.357 14.923 3.133 1.00 94.81 205 PHE A CA 1
ATOM 1608 C C . PHE A 1 205 ? 2.688 14.264 3.485 1.00 94.81 205 PHE A C 1
ATOM 1610 O O . PHE A 1 205 ? 3.511 14.906 4.127 1.00 94.81 205 PHE A O 1
ATOM 1617 N N . ASN A 1 206 ? 2.909 13.024 3.043 1.00 95.00 206 ASN A N 1
ATOM 1618 C CA . ASN A 1 206 ? 4.043 12.213 3.487 1.00 95.00 206 ASN A CA 1
ATOM 1619 C C . ASN A 1 206 ? 5.055 11.903 2.377 1.00 95.00 206 ASN A C 1
ATOM 1621 O O . ASN A 1 206 ? 6.131 1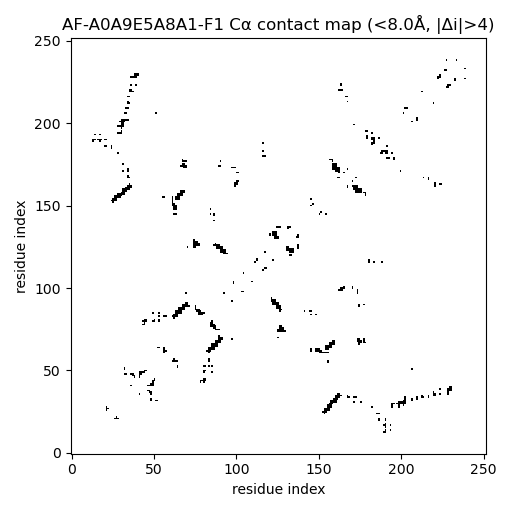1.396 2.685 1.00 95.00 206 ASN A O 1
ATOM 1625 N N . ASN A 1 207 ? 4.749 12.166 1.100 1.00 92.31 207 ASN A N 1
ATOM 1626 C CA . ASN A 1 207 ? 5.712 11.959 0.019 1.00 92.31 207 ASN A CA 1
ATOM 1627 C C . ASN A 1 207 ? 6.540 13.245 -0.198 1.00 92.31 207 ASN A C 1
ATOM 1629 O O . ASN A 1 207 ? 5.991 14.237 -0.693 1.00 92.31 207 ASN A O 1
ATOM 1633 N N . PRO A 1 208 ? 7.851 13.255 0.118 1.00 90.50 208 PRO A N 1
ATOM 1634 C CA . PRO A 1 208 ? 8.706 14.424 -0.104 1.00 90.50 208 PRO A CA 1
ATOM 1635 C C . PRO A 1 208 ? 8.853 14.773 -1.595 1.00 90.50 208 PRO A C 1
ATOM 1637 O O . PRO A 1 208 ? 9.111 15.923 -1.944 1.00 90.50 208 PRO A O 1
ATOM 1640 N N . TYR A 1 209 ? 8.622 13.809 -2.489 1.00 87.81 209 TYR A N 1
ATOM 1641 C CA . TYR A 1 209 ? 8.693 13.978 -3.937 1.00 87.81 209 TYR A CA 1
ATOM 1642 C C . TYR A 1 209 ? 7.369 14.420 -4.565 1.00 87.81 209 TYR A C 1
ATOM 1644 O O . TYR A 1 209 ? 7.337 14.673 -5.769 1.00 87.81 209 TYR A O 1
ATOM 1652 N N . ARG A 1 210 ? 6.294 14.596 -3.778 1.00 91.44 210 ARG A N 1
ATOM 1653 C CA . ARG A 1 210 ? 4.950 14.978 -4.256 1.00 91.44 210 ARG A CA 1
ATOM 1654 C C . ARG A 1 210 ? 4.985 16.097 -5.292 1.00 91.44 210 ARG A C 1
ATOM 1656 O O . ARG A 1 210 ? 4.381 15.979 -6.353 1.00 91.44 210 ARG A O 1
ATOM 1663 N N . ASP A 1 211 ? 5.657 17.205 -4.988 1.00 90.81 211 ASP A N 1
ATOM 1664 C CA . ASP A 1 211 ? 5.673 18.365 -5.883 1.00 90.81 211 ASP A CA 1
ATOM 1665 C C . ASP A 1 211 ? 6.415 18.072 -7.186 1.00 90.81 211 ASP A C 1
ATOM 1667 O O . ASP A 1 211 ? 6.000 18.543 -8.243 1.00 90.81 211 ASP A O 1
ATOM 1671 N N . PHE A 1 212 ? 7.503 17.304 -7.121 1.00 90.50 212 PHE A N 1
ATOM 1672 C CA . PHE A 1 212 ? 8.248 16.891 -8.303 1.00 90.50 212 PHE A CA 1
ATOM 1673 C C . PHE A 1 212 ? 7.411 15.938 -9.161 1.00 90.50 212 PHE A C 1
ATOM 1675 O O . PHE A 1 212 ? 7.254 16.181 -10.357 1.00 90.50 212 PHE A O 1
ATOM 1682 N N . GLU A 1 213 ? 6.816 14.917 -8.548 1.00 90.81 213 GLU A N 1
ATOM 1683 C CA . GLU A 1 213 ? 5.938 13.953 -9.206 1.00 90.81 213 GLU A CA 1
ATOM 1684 C C . GLU A 1 213 ? 4.751 14.648 -9.876 1.00 90.81 213 GLU A C 1
ATOM 1686 O O . GLU A 1 213 ? 4.548 14.502 -11.078 1.00 90.81 213 GLU A O 1
ATOM 1691 N N . LEU A 1 214 ? 4.002 15.478 -9.144 1.00 91.12 214 LEU A N 1
ATOM 1692 C CA . LEU A 1 214 ? 2.806 16.146 -9.664 1.00 91.12 214 LEU A CA 1
ATOM 1693 C C . LEU A 1 214 ? 3.114 17.237 -10.698 1.00 91.12 214 LEU A C 1
ATOM 1695 O O . LEU A 1 214 ? 2.282 17.492 -11.565 1.00 91.12 214 LEU A O 1
ATOM 1699 N N . LYS A 1 215 ? 4.282 17.890 -10.649 1.00 91.50 215 LYS A N 1
ATOM 1700 C CA . LYS A 1 215 ? 4.684 18.856 -11.692 1.00 91.50 215 LYS A CA 1
ATOM 1701 C C . LYS A 1 215 ? 5.165 18.163 -12.965 1.00 91.50 215 LYS A C 1
ATOM 1703 O O . LYS A 1 215 ? 4.987 18.715 -14.047 1.00 91.50 215 LYS A O 1
ATOM 1708 N N . ASN A 1 216 ? 5.760 16.975 -12.846 1.00 90.38 216 ASN A N 1
ATOM 1709 C CA . ASN A 1 216 ? 6.426 16.289 -13.955 1.00 90.38 216 ASN A CA 1
ATOM 1710 C C . ASN A 1 216 ? 5.718 15.006 -14.416 1.00 90.38 216 ASN A C 1
ATOM 1712 O O . ASN A 1 216 ? 6.254 14.322 -15.286 1.00 90.38 216 ASN A O 1
ATOM 1716 N N . TYR A 1 217 ? 4.538 14.672 -13.879 1.00 90.50 217 TYR A N 1
ATOM 1717 C CA . TYR A 1 217 ? 3.908 13.362 -14.088 1.00 90.50 217 TYR A CA 1
ATOM 1718 C C . TYR A 1 217 ? 3.776 12.979 -15.564 1.00 90.50 217 TYR A C 1
ATOM 1720 O O . TYR A 1 217 ? 4.104 11.855 -15.918 1.00 90.50 217 TYR A O 1
ATOM 1728 N N . ALA A 1 218 ? 3.382 13.912 -16.439 1.00 89.06 218 ALA A N 1
ATOM 1729 C CA . ALA A 1 218 ? 3.221 13.637 -17.866 1.00 89.06 218 ALA A CA 1
ATOM 1730 C C . ALA A 1 218 ? 4.555 13.246 -18.531 1.00 89.06 218 ALA A C 1
ATOM 1732 O O . ALA A 1 218 ? 4.611 12.322 -19.343 1.00 89.06 218 ALA A O 1
ATOM 1733 N N . THR A 1 219 ? 5.647 13.917 -18.155 1.00 89.12 219 THR A N 1
ATOM 1734 C CA . THR A 1 219 ? 6.997 13.599 -18.637 1.00 89.12 219 THR A CA 1
ATOM 1735 C C . THR A 1 219 ? 7.485 12.274 -18.061 1.00 89.12 219 THR A C 1
ATOM 1737 O O . THR A 1 219 ? 7.994 11.443 -18.804 1.00 89.12 219 THR A O 1
ATOM 1740 N N . LEU A 1 220 ? 7.299 12.047 -16.758 1.00 87.31 220 LEU A N 1
ATOM 1741 C CA . LEU A 1 220 ? 7.717 10.817 -16.078 1.00 87.31 220 LEU A CA 1
ATOM 1742 C C . LEU A 1 220 ? 6.965 9.588 -16.607 1.00 87.31 220 LEU A C 1
ATOM 1744 O O . LEU A 1 220 ? 7.584 8.562 -16.869 1.00 87.31 220 LEU A O 1
ATOM 1748 N N . GLN A 1 221 ? 5.662 9.705 -16.862 1.00 87.00 221 GLN A N 1
ATOM 1749 C CA . GLN A 1 221 ? 4.868 8.666 -17.523 1.00 87.00 221 GLN A CA 1
ATOM 1750 C C . GLN A 1 221 ? 5.361 8.398 -18.944 1.00 87.00 221 GLN A C 1
ATOM 1752 O O . GLN A 1 221 ? 5.589 7.249 -19.307 1.00 87.00 221 GLN A O 1
ATOM 1757 N N . SER A 1 222 ? 5.615 9.450 -19.728 1.00 86.88 222 SER A N 1
ATOM 1758 C CA . SER A 1 222 ? 6.183 9.312 -21.072 1.00 86.88 222 SER A CA 1
ATOM 1759 C C . SER A 1 222 ? 7.547 8.612 -21.050 1.00 86.88 222 SER A C 1
ATOM 1761 O O . SER A 1 222 ? 7.832 7.766 -21.895 1.00 86.88 222 SER A O 1
ATOM 1763 N N . TYR A 1 223 ? 8.385 8.907 -20.054 1.00 86.62 223 TYR A N 1
ATOM 1764 C CA . TYR A 1 223 ? 9.674 8.243 -19.858 1.00 86.62 223 TYR A CA 1
ATOM 1765 C C . TYR A 1 223 ? 9.518 6.789 -19.439 1.00 86.62 223 TYR A C 1
ATOM 1767 O O . TYR A 1 223 ? 10.266 5.938 -19.917 1.00 86.62 223 TYR A O 1
ATOM 1775 N N . TYR A 1 224 ? 8.546 6.492 -18.580 1.00 83.44 224 TYR A N 1
ATOM 1776 C CA . TYR A 1 224 ? 8.224 5.125 -18.210 1.00 83.44 224 TYR A CA 1
ATOM 1777 C C . TYR A 1 224 ? 7.770 4.317 -19.432 1.00 83.44 224 TYR A C 1
ATOM 1779 O O . TYR A 1 224 ? 8.307 3.240 -19.691 1.00 83.44 224 TYR A O 1
ATOM 1787 N N . ASP A 1 225 ? 6.863 4.871 -20.236 1.00 82.81 225 ASP A N 1
ATOM 1788 C CA . ASP A 1 225 ? 6.352 4.230 -21.448 1.00 82.81 225 ASP A CA 1
ATOM 1789 C C . ASP A 1 225 ? 7.430 4.033 -22.522 1.00 82.81 225 ASP A C 1
ATOM 1791 O O . ASP A 1 225 ? 7.414 3.027 -23.231 1.00 82.81 225 ASP A O 1
ATOM 1795 N N . GLN A 1 226 ? 8.399 4.947 -22.610 1.00 83.75 226 GLN A N 1
ATOM 1796 C CA . GLN A 1 226 ? 9.561 4.833 -23.499 1.00 83.75 226 GLN A CA 1
ATOM 1797 C C . GLN A 1 226 ? 10.697 3.967 -22.921 1.00 83.75 226 GLN A C 1
ATOM 1799 O O . GLN A 1 226 ? 11.709 3.760 -23.588 1.00 83.75 226 GLN A O 1
ATOM 1804 N N . GLY A 1 227 ? 10.566 3.471 -21.686 1.00 80.81 227 GLY A N 1
ATOM 1805 C CA . GLY A 1 227 ? 11.600 2.684 -21.008 1.00 80.81 227 GLY A CA 1
ATOM 1806 C C . GLY A 1 227 ? 12.829 3.485 -20.556 1.00 80.81 227 GLY A C 1
ATOM 1807 O O . GLY A 1 227 ? 13.825 2.888 -20.156 1.00 80.81 227 GLY A O 1
ATOM 1808 N N . LEU A 1 228 ? 12.766 4.818 -20.575 1.00 82.12 228 LEU A N 1
ATOM 1809 C CA . LEU A 1 228 ? 13.848 5.717 -20.148 1.00 82.12 228 LEU A CA 1
ATOM 1810 C C . LEU A 1 228 ? 14.081 5.688 -18.629 1.00 82.12 228 LEU A C 1
ATOM 1812 O O . LEU A 1 228 ? 15.144 6.093 -18.163 1.00 82.12 228 LEU A O 1
ATOM 1816 N N . LEU A 1 229 ? 13.094 5.213 -17.861 1.00 80.69 229 LEU A N 1
ATOM 1817 C CA . LEU A 1 229 ? 13.216 4.988 -16.415 1.00 80.69 229 LEU A CA 1
ATOM 1818 C C . LEU A 1 229 ? 13.774 3.603 -16.060 1.00 80.69 229 LEU A C 1
ATOM 1820 O O . LEU A 1 229 ? 13.986 3.327 -14.881 1.00 80.69 229 LEU A O 1
ATOM 1824 N N . ASN A 1 230 ? 13.984 2.719 -17.042 1.00 81.44 230 ASN A N 1
ATOM 1825 C CA . ASN A 1 230 ? 14.488 1.379 -16.766 1.00 81.44 230 ASN A CA 1
ATOM 1826 C C . ASN A 1 230 ? 15.907 1.458 -16.207 1.00 81.44 230 ASN A C 1
ATOM 1828 O O . ASN A 1 230 ? 16.757 2.143 -16.769 1.00 81.44 230 ASN A O 1
ATOM 1832 N N . GLU A 1 231 ? 16.205 0.695 -15.163 1.00 66.75 231 GLU A N 1
ATOM 1833 C CA . GLU A 1 231 ? 17.554 0.644 -14.597 1.00 66.75 231 GLU A CA 1
ATOM 1834 C C . GLU A 1 231 ? 18.592 0.206 -15.650 1.00 66.75 231 GLU A C 1
ATOM 1836 O O . GLU A 1 231 ? 19.675 0.782 -15.751 1.00 66.75 231 GLU A O 1
ATOM 1841 N N . ASN A 1 232 ? 18.203 -0.709 -16.546 1.00 57.28 232 ASN A N 1
ATOM 1842 C CA . ASN A 1 232 ? 19.011 -1.146 -17.690 1.00 57.28 232 ASN A CA 1
ATOM 1843 C C . ASN A 1 232 ? 19.228 -0.059 -18.761 1.00 57.28 232 ASN A C 1
ATOM 1845 O O . ASN A 1 232 ? 20.072 -0.227 -19.637 1.00 57.28 232 ASN A O 1
ATOM 1849 N N . TYR A 1 233 ? 18.514 1.069 -18.710 1.00 47.81 233 TYR A N 1
ATOM 1850 C CA . TYR A 1 233 ? 18.797 2.220 -19.571 1.00 47.81 233 TYR A CA 1
ATOM 1851 C C . TYR A 1 233 ? 20.149 2.878 -19.219 1.00 47.81 233 TYR A C 1
ATOM 1853 O O . TYR A 1 233 ? 20.786 3.485 -20.084 1.00 47.81 233 TYR A O 1
ATOM 1861 N N . LYS A 1 234 ? 20.652 2.682 -17.983 1.00 45.19 234 LYS A N 1
ATO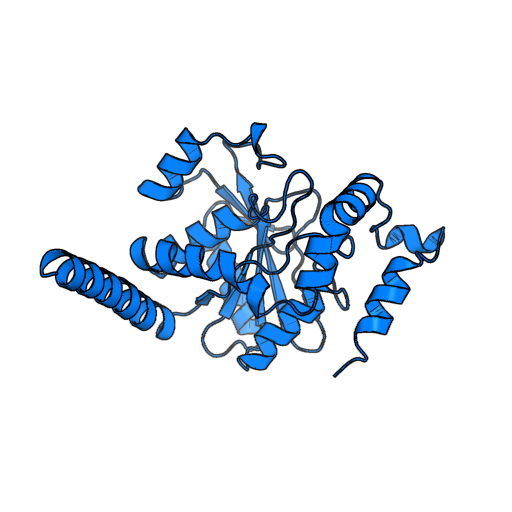M 1862 C CA . LYS A 1 234 ? 21.967 3.174 -17.526 1.00 45.19 234 LYS A CA 1
ATOM 1863 C C . LYS A 1 234 ? 23.149 2.648 -18.342 1.00 45.19 234 LYS A C 1
ATOM 1865 O O . LYS A 1 234 ? 24.193 3.287 -18.336 1.00 45.19 234 LYS A O 1
ATOM 1870 N N . THR A 1 235 ? 23.023 1.540 -19.080 1.00 47.75 235 THR A N 1
ATOM 1871 C CA . THR A 1 235 ? 24.122 1.100 -19.962 1.00 47.75 235 THR A CA 1
ATOM 1872 C C . THR A 1 235 ? 24.230 1.909 -21.259 1.00 47.75 235 THR A C 1
ATOM 1874 O O . THR A 1 235 ? 25.198 1.717 -21.990 1.00 47.75 235 THR A O 1
ATOM 1877 N N . VAL A 1 236 ? 23.293 2.828 -21.553 1.00 42.41 236 VAL A N 1
ATOM 1878 C CA . VAL A 1 236 ? 23.321 3.636 -22.790 1.00 42.41 236 VAL A CA 1
ATOM 1879 C C . VAL A 1 236 ? 23.210 5.149 -22.555 1.00 42.41 236 VAL A C 1
ATOM 1881 O O . VAL A 1 236 ? 23.717 5.898 -23.384 1.00 42.41 236 VAL A O 1
ATOM 1884 N N . ASN A 1 237 ? 22.630 5.645 -21.454 1.00 45.31 237 ASN A N 1
ATOM 1885 C CA . ASN A 1 237 ? 22.658 7.085 -21.151 1.00 45.31 237 ASN A CA 1
ATOM 1886 C C . ASN A 1 237 ? 22.404 7.378 -19.663 1.00 45.31 237 ASN A C 1
ATOM 1888 O O . ASN A 1 237 ? 21.311 7.116 -19.161 1.00 45.31 237 ASN A O 1
ATOM 1892 N N . ASP A 1 238 ? 23.377 8.001 -18.993 1.00 47.44 238 ASP A N 1
ATOM 1893 C CA . ASP A 1 238 ? 23.204 8.692 -17.708 1.00 47.44 238 ASP A CA 1
ATOM 1894 C C . ASP A 1 238 ? 22.064 9.716 -17.819 1.00 47.44 238 ASP A C 1
ATOM 1896 O O . ASP A 1 238 ? 22.234 10.826 -18.336 1.00 47.44 238 ASP A O 1
ATOM 1900 N N . SER A 1 239 ? 20.861 9.350 -17.374 1.00 50.47 239 SER A N 1
ATOM 1901 C CA . SER A 1 239 ? 19.708 10.235 -17.490 1.00 50.47 239 SER A CA 1
ATOM 1902 C C . SER A 1 239 ? 19.823 11.387 -16.481 1.00 50.47 239 SER A C 1
ATOM 1904 O O . SER A 1 239 ? 19.822 11.221 -15.262 1.00 50.47 239 SER A O 1
ATOM 1906 N N . TYR A 1 240 ? 19.920 12.604 -17.017 1.00 48.72 240 TYR A N 1
ATOM 1907 C CA . TYR A 1 240 ? 20.031 13.884 -16.305 1.00 48.72 240 TYR A CA 1
ATOM 1908 C C . TYR A 1 240 ? 19.025 14.056 -15.145 1.00 48.72 240 TYR A C 1
ATOM 1910 O O . TYR A 1 240 ? 19.340 14.679 -14.134 1.00 48.72 240 TYR A O 1
ATOM 1918 N N . GLN A 1 241 ? 17.835 13.456 -15.250 1.00 52.09 241 GLN A N 1
ATOM 1919 C CA . GLN A 1 241 ? 16.779 13.557 -14.239 1.00 52.09 241 GLN A CA 1
ATOM 1920 C C . GLN A 1 241 ? 17.006 12.659 -13.012 1.00 52.09 241 GLN A C 1
ATOM 1922 O O . GLN A 1 241 ? 16.682 13.090 -11.910 1.00 52.09 241 GLN A O 1
ATOM 1927 N N . TYR A 1 242 ? 17.631 11.480 -13.151 1.00 52.38 242 TYR A N 1
ATOM 1928 C CA . TYR A 1 242 ? 18.028 10.657 -11.995 1.00 52.38 242 TYR A CA 1
ATOM 1929 C C . TYR A 1 242 ? 19.060 11.389 -11.119 1.00 52.38 242 TYR A C 1
ATOM 1931 O O . TYR A 1 242 ? 19.025 11.321 -9.891 1.00 52.38 242 TYR A O 1
ATOM 1939 N N . ASN A 1 243 ? 19.940 12.170 -11.750 1.00 54.34 243 ASN A N 1
ATOM 1940 C CA . ASN A 1 243 ? 20.918 12.993 -11.042 1.00 54.34 243 ASN A CA 1
ATOM 1941 C C . ASN A 1 243 ? 20.280 14.227 -10.379 1.00 54.34 243 ASN A C 1
ATOM 1943 O O . ASN A 1 243 ? 20.659 14.573 -9.264 1.00 54.34 243 ASN A O 1
ATOM 1947 N N . ILE A 1 244 ? 19.274 14.861 -10.995 1.00 56.28 244 ILE A N 1
ATOM 1948 C CA . ILE A 1 244 ? 18.473 15.911 -10.330 1.00 56.28 244 ILE A CA 1
ATOM 1949 C C . ILE A 1 244 ? 17.703 15.335 -9.131 1.00 56.28 244 ILE A C 1
ATOM 1951 O O . ILE A 1 244 ? 17.657 15.967 -8.078 1.00 56.28 244 ILE A O 1
ATOM 1955 N N . TYR A 1 245 ? 17.154 14.126 -9.270 1.00 57.62 245 TYR A N 1
ATOM 1956 C CA . TYR A 1 245 ? 16.473 13.390 -8.205 1.00 57.62 245 TYR A CA 1
ATOM 1957 C C . TYR A 1 245 ? 17.384 13.162 -6.985 1.00 57.62 245 TYR A C 1
ATOM 1959 O O . TYR A 1 245 ? 17.033 13.589 -5.885 1.00 57.62 245 TYR A O 1
ATOM 1967 N N . LYS A 1 246 ? 18.581 12.586 -7.178 1.00 53.84 246 LYS A N 1
ATOM 1968 C CA . LYS A 1 246 ? 19.545 12.369 -6.082 1.00 53.84 246 LYS A CA 1
ATOM 1969 C C . LYS A 1 246 ? 20.004 13.675 -5.438 1.00 53.84 246 LYS A C 1
ATOM 1971 O O . LYS A 1 246 ? 20.168 13.743 -4.227 1.00 53.84 246 LYS A O 1
ATOM 1976 N N . ASN A 1 247 ? 20.196 14.726 -6.232 1.00 51.97 247 ASN A N 1
ATOM 1977 C CA . ASN A 1 247 ? 20.683 16.006 -5.719 1.00 51.97 247 ASN A CA 1
ATOM 1978 C C . ASN A 1 247 ? 19.629 16.782 -4.911 1.00 51.97 247 ASN A C 1
ATOM 1980 O O . ASN A 1 247 ? 20.006 17.598 -4.072 1.00 51.97 247 ASN A O 1
ATOM 1984 N N . ASN A 1 248 ? 18.335 16.508 -5.108 1.00 49.66 248 ASN A N 1
ATOM 1985 C CA . ASN A 1 248 ? 17.250 17.089 -4.310 1.00 49.66 248 ASN A CA 1
ATOM 1986 C C . ASN A 1 248 ? 17.051 16.413 -2.939 1.00 49.66 248 ASN A C 1
ATOM 1988 O O . ASN A 1 248 ? 16.274 16.930 -2.144 1.00 49.66 248 ASN A O 1
ATOM 1992 N N . GLN A 1 249 ? 17.760 15.318 -2.621 1.00 49.38 249 GLN A N 1
ATOM 1993 C CA . GLN A 1 249 ? 17.790 14.751 -1.260 1.00 49.38 249 GLN A CA 1
ATOM 1994 C C . GLN A 1 249 ? 18.578 15.627 -0.254 1.00 49.38 249 GLN A C 1
ATOM 1996 O O . GLN A 1 249 ? 18.561 15.338 0.934 1.00 49.38 249 GLN A O 1
ATOM 2001 N N . ASN A 1 250 ? 19.253 16.697 -0.703 1.00 38.94 250 ASN A N 1
ATOM 2002 C CA . ASN A 1 250 ? 20.153 17.522 0.123 1.00 38.94 250 ASN A CA 1
ATOM 2003 C C . ASN A 1 250 ? 19.563 18.862 0.603 1.00 38.94 250 ASN A C 1
ATOM 2005 O O . ASN A 1 250 ? 20.322 19.760 0.967 1.00 38.94 250 ASN A O 1
ATOM 2009 N N . TYR A 1 251 ? 18.243 19.035 0.580 1.00 31.91 251 TYR A N 1
ATOM 2010 C CA . TYR A 1 251 ? 17.603 20.222 1.151 1.00 31.91 251 TYR A CA 1
ATOM 2011 C C . TYR A 1 251 ? 16.692 19.817 2.310 1.00 31.91 251 TYR A C 1
ATOM 2013 O O . TYR A 1 251 ? 15.492 19.623 2.120 1.00 31.91 251 TYR A O 1
ATOM 2021 N N . ASP A 1 252 ? 17.316 19.690 3.484 1.00 35.59 252 ASP A N 1
ATOM 2022 C CA . ASP A 1 252 ? 16.677 19.891 4.791 1.00 35.59 252 ASP A CA 1
ATOM 2023 C C . ASP A 1 252 ? 16.471 21.395 5.056 1.00 35.59 252 ASP A C 1
ATOM 2025 O O . ASP A 1 252 ? 17.406 22.188 4.771 1.00 35.59 252 ASP A O 1
#

Sequence (252 aa):
MKWLLITLGIIALIIGYSYVTVSNGPIEPLGRLSFVKLANPDMYPGHPDSELLVKYAEERGSKCALVVHFTGSSNYRSYNDSGVYIIEVGFIDTQGNGSINISQVNFLDSLKVALFGVPDGRYKYMSDGHVYDTYDEMMAHVNELAQEHGQEGPLPLVWHGTVRQDNPILVQGCGFPLYFQILTQTYGIIPAYVYTITGMLFPYFNNPYRDFELKNYATLQSYYDQGLLNENYKTVNDSYQYNIYKNNQNYD

Organism: NCBI:txid408577

Radius of gyration: 18.39 Å; Cα contacts (8 Å, |Δi|>4): 422; chains: 1; bounding box: 54×42×41 Å

pLDDT: mean 86.92, std 14.65, range [31.91, 98.75]

Mean predicted aligned error: 6.48 Å